Protein AF-0000000075994037 (afdb_homodimer)

Structure (mmCIF, N/CA/C/O backbone):
data_AF-0000000075994037-model_v1
#
loop_
_entity.id
_entity.type
_entity.pdbx_description
1 polymer 'CCR4-NOT transcription complex subunit 2-like'
#
loop_
_atom_site.group_PDB
_atom_site.id
_atom_site.type_symbol
_atom_site.label_atom_id
_atom_site.label_alt_id
_atom_site.label_comp_id
_atom_site.label_asym_id
_atom_site.label_entity_id
_atom_site.label_seq_id
_atom_site.pdbx_PDB_ins_code
_atom_site.Cartn_x
_atom_site.Cartn_y
_atom_site.Cartn_z
_atom_site.occupancy
_atom_site.B_iso_or_equiv
_atom_site.auth_seq_id
_atom_site.auth_comp_id
_atom_site.auth_asym_id
_atom_site.auth_atom_id
_atom_site.pdbx_PDB_model_num
ATOM 1 N N . MET A 1 1 ? -29.141 0.865 -1.269 1 18.19 1 MET A N 1
ATOM 2 C CA . MET A 1 1 ? -29.031 0.948 0.185 1 18.19 1 MET A CA 1
ATOM 3 C C . MET A 1 1 ? -27.578 0.913 0.62 1 18.19 1 MET A C 1
ATOM 5 O O . MET A 1 1 ? -26.875 -0.072 0.378 1 18.19 1 MET A O 1
ATOM 9 N N . SER A 1 2 ? -26.75 2.008 0.473 1 23.03 2 SER A N 1
ATOM 10 C CA . SER A 1 2 ? -25.359 2.373 0.197 1 23.03 2 SER A CA 1
ATOM 11 C C . SER A 1 2 ? -24.469 2.127 1.411 1 23.03 2 SER A C 1
ATOM 13 O O . SER A 1 2 ? -24.656 2.746 2.459 1 23.03 2 SER A O 1
ATOM 15 N N . LEU A 1 3 ? -24.328 0.87 1.735 1 24.12 3 LEU A N 1
ATOM 16 C CA . LEU A 1 3 ? -23.797 0.337 2.98 1 24.12 3 LEU A CA 1
ATOM 17 C C . LEU A 1 3 ? -22.422 0.926 3.271 1 24.12 3 LEU A C 1
ATOM 19 O O . LEU A 1 3 ? -21.438 0.573 2.617 1 24.12 3 LEU A O 1
ATOM 23 N N . ILE A 1 4 ? -22.281 2.221 3.416 1 30.36 4 ILE A N 1
ATOM 24 C CA . ILE A 1 4 ? -21.219 3.189 3.668 1 30.36 4 ILE A CA 1
ATOM 25 C C . ILE A 1 4 ? -20.531 2.865 4.988 1 30.36 4 ILE A C 1
ATOM 27 O O . ILE A 1 4 ? -21.156 2.875 6.047 1 30.36 4 ILE A O 1
ATOM 31 N N . PHE A 1 5 ? -19.828 1.78 5.129 1 32.34 5 PHE A N 1
ATOM 32 C CA . PHE A 1 5 ? -19.266 1.464 6.438 1 32.34 5 PHE A CA 1
ATOM 33 C C . PHE A 1 5 ? -18.312 2.553 6.898 1 32.34 5 PHE A C 1
ATOM 35 O O . PHE A 1 5 ? -17.359 2.896 6.184 1 32.34 5 PHE A O 1
ATOM 42 N N . SER A 1 6 ? -18.812 3.648 7.309 1 35.41 6 SER A N 1
ATOM 43 C CA . SER A 1 6 ? -18.141 4.723 8.031 1 35.41 6 SER A CA 1
ATOM 44 C C . SER A 1 6 ? -17.406 4.191 9.266 1 35.41 6 SER A C 1
ATOM 46 O O . SER A 1 6 ? -18.031 3.586 10.141 1 35.41 6 SER A O 1
ATOM 48 N N . LEU A 1 7 ? -16.312 3.525 9.102 1 35.91 7 LEU A N 1
ATOM 49 C CA . LEU A 1 7 ? -15.648 3.152 10.344 1 35.91 7 LEU A CA 1
ATOM 50 C C . LEU A 1 7 ? -15.414 4.379 11.219 1 35.91 7 LEU A C 1
ATOM 52 O O . LEU A 1 7 ? -14.484 5.152 10.969 1 35.91 7 LEU A O 1
ATOM 56 N N . LYS A 1 8 ? -16.453 5.219 11.484 1 37.28 8 LYS A N 1
ATOM 57 C CA . LYS A 1 8 ? -16.297 6.27 12.492 1 37.28 8 LYS A CA 1
ATOM 58 C C . LYS A 1 8 ? -16.047 5.676 13.867 1 37.28 8 LYS A C 1
ATOM 60 O O . LYS A 1 8 ? -16.984 5.23 14.547 1 37.28 8 LYS A O 1
ATOM 65 N N . LEU A 1 9 ? -15.016 4.879 14.078 1 38.31 9 LEU A N 1
ATOM 66 C CA . LEU A 1 9 ? -14.805 4.66 15.508 1 38.31 9 LEU A CA 1
ATOM 67 C C . LEU A 1 9 ? -14.5 5.973 16.219 1 38.31 9 LEU A C 1
ATOM 69 O O . LEU A 1 9 ? -13.477 6.609 15.945 1 38.31 9 LEU A O 1
ATOM 73 N N . SER A 1 10 ? -15.406 6.855 16.266 1 38.41 10 SER A N 1
ATOM 74 C CA . SER A 1 10 ? -15.258 8.008 17.156 1 38.41 10 SER A CA 1
ATOM 75 C C . SER A 1 10 ? -14.75 7.59 18.531 1 38.41 10 SER A C 1
ATOM 77 O O . SER A 1 10 ? -15.461 6.934 19.281 1 38.41 10 SER A O 1
ATOM 79 N N . PHE A 1 11 ? -13.539 7 18.578 1 44.91 11 PHE A N 1
ATOM 80 C CA . PHE A 1 11 ? -13.133 6.898 19.984 1 44.91 11 PHE A CA 1
ATOM 81 C C . PHE A 1 11 ? -13.016 8.281 20.609 1 44.91 11 PHE A C 1
ATOM 83 O O . PHE A 1 11 ? -12.586 9.227 19.953 1 44.91 11 PHE A O 1
ATOM 90 N N . PRO A 1 12 ? -13.695 8.406 21.703 1 49.34 12 PRO A N 1
ATOM 91 C CA . PRO A 1 12 ? -13.797 9.695 22.406 1 49.34 12 PRO A CA 1
ATOM 92 C C . PRO A 1 12 ? -12.469 10.445 22.453 1 49.34 12 PRO A C 1
ATOM 94 O O . PRO A 1 12 ? -12.453 11.68 22.391 1 49.34 12 PRO A O 1
ATOM 97 N N . ASP A 1 13 ? -11.328 9.672 22.641 1 57.94 13 ASP A N 1
ATOM 98 C CA . ASP A 1 13 ? -10.234 10.406 23.266 1 57.94 13 ASP A CA 1
ATOM 99 C C . ASP A 1 13 ? -9.211 10.867 22.234 1 57.94 13 ASP A C 1
ATOM 101 O O . ASP A 1 13 ? -8.148 11.383 22.578 1 57.94 13 ASP A O 1
ATOM 105 N N . TYR A 1 14 ? -9.391 10.492 20.922 1 61.72 14 TYR A N 1
ATOM 106 C CA . TYR A 1 14 ? -8.312 11.047 20.109 1 61.72 14 TYR A CA 1
ATOM 107 C C . TYR A 1 14 ? -8.828 12.156 19.203 1 61.72 14 TYR A C 1
ATOM 109 O O . TYR A 1 14 ? -10.023 12.188 18.875 1 61.72 14 TYR A O 1
ATOM 117 N N . HIS A 1 15 ? -7.996 13.195 19.109 1 71.88 15 HIS A N 1
ATOM 118 C CA . HIS A 1 15 ? -8.328 14.328 18.266 1 71.88 15 HIS A CA 1
ATOM 119 C C . HIS A 1 15 ? -7.578 14.266 16.938 1 71.88 15 HIS A C 1
ATOM 121 O O . HIS A 1 15 ? -6.352 14.172 16.922 1 71.88 15 HIS A O 1
ATOM 127 N N . VAL A 1 16 ? -8.297 14.07 15.812 1 72.88 16 VAL A N 1
ATOM 128 C CA . VAL A 1 16 ? -7.723 14.172 14.477 1 72.88 16 VAL A CA 1
ATOM 129 C C . VAL A 1 16 ? -7.719 15.633 14.031 1 72.88 16 VAL A C 1
ATOM 131 O O . VAL A 1 16 ? -8.742 16.312 14.109 1 72.88 16 VAL A O 1
ATOM 134 N N . PRO A 1 17 ? -6.461 16.094 13.68 1 77.88 17 PRO A N 1
ATOM 135 C CA . PRO A 1 17 ? -6.438 17.469 13.18 1 77.88 17 PRO A CA 1
ATOM 136 C C . PRO A 1 17 ? -7.492 17.719 12.102 1 77.88 17 PRO A C 1
ATOM 138 O O . PRO A 1 17 ? -7.746 16.859 11.266 1 77.88 17 PRO A O 1
ATOM 141 N N . SER A 1 18 ? -8.148 18.859 12.203 1 77.94 18 SER A N 1
ATOM 142 C CA . SER A 1 18 ? -9.203 19.219 11.266 1 77.94 18 SER A CA 1
ATOM 143 C C . SER A 1 18 ? -8.688 19.25 9.828 1 77.94 18 SER A C 1
ATOM 145 O O . SER A 1 18 ? -9.438 18.984 8.883 1 77.94 18 SER A O 1
ATOM 147 N N . GLU A 1 19 ? -7.41 19.531 9.719 1 78.94 19 GLU A N 1
ATOM 148 C CA . GLU A 1 19 ? -6.797 19.641 8.398 1 78.94 19 GLU A CA 1
ATOM 149 C C . GLU A 1 19 ? -6.77 18.297 7.68 1 78.94 19 GLU A C 1
ATOM 151 O O . GLU A 1 19 ? -6.742 18.25 6.445 1 78.94 19 GLU A O 1
ATOM 156 N N . TYR A 1 20 ? -6.797 17.234 8.492 1 78.56 20 TYR A N 1
ATOM 157 C CA . TYR A 1 20 ? -6.801 15.898 7.879 1 78.56 20 TYR A CA 1
ATOM 158 C C . TYR A 1 20 ? -8.156 15.594 7.254 1 78.56 20 TYR A C 1
ATOM 160 O O . TYR A 1 20 ? -8.242 14.812 6.305 1 78.56 20 TYR A O 1
ATOM 168 N N . LEU A 1 21 ? -9.172 16.141 7.844 1 71.25 21 LEU A N 1
ATOM 169 C CA . LEU A 1 21 ? -10.539 15.758 7.527 1 71.25 21 LEU A CA 1
ATOM 170 C C . LEU A 1 21 ? -11.023 16.453 6.262 1 71.25 21 LEU A C 1
ATOM 172 O O . LEU A 1 21 ? -11.938 15.977 5.59 1 71.25 21 LEU A O 1
ATOM 176 N N . ILE A 1 22 ? -10.531 17.578 5.973 1 56.75 22 ILE A N 1
ATOM 177 C CA . ILE A 1 22 ? -11.023 18.359 4.852 1 56.75 22 ILE A CA 1
ATOM 178 C C . ILE A 1 22 ? -10.852 17.578 3.553 1 56.75 22 ILE A C 1
ATOM 180 O O . ILE A 1 22 ? -11.672 17.703 2.635 1 56.75 22 ILE A O 1
ATOM 184 N N . ASN A 1 23 ? -9.93 16.797 3.551 1 53.56 23 ASN A N 1
ATOM 185 C CA . ASN A 1 23 ? -9.695 16.094 2.295 1 53.56 23 ASN A CA 1
ATOM 186 C C . ASN A 1 23 ? -10.602 14.883 2.156 1 53.56 23 ASN A C 1
ATOM 188 O O . ASN A 1 23 ? -10.289 13.953 1.405 1 53.56 23 ASN A O 1
ATOM 192 N N . GLN A 1 24 ? -11.555 14.852 2.965 1 53.91 24 GLN A N 1
ATOM 193 C CA . GLN A 1 24 ? -12.484 13.734 2.881 1 53.91 24 GLN A CA 1
ATOM 194 C C . GLN A 1 24 ? -13.023 13.578 1.463 1 53.91 24 GLN A C 1
ATOM 196 O O . GLN A 1 24 ? -13.312 12.461 1.024 1 53.91 24 GLN A O 1
ATOM 201 N N . ASN A 1 25 ? -13.164 14.648 0.819 1 51.84 25 ASN A N 1
ATOM 202 C CA . ASN A 1 25 ? -13.742 14.57 -0.521 1 51.84 25 ASN A CA 1
ATOM 203 C C . ASN A 1 25 ? -12.805 13.852 -1.489 1 51.84 25 ASN A C 1
ATOM 205 O O . ASN A 1 25 ? -13.195 13.531 -2.613 1 51.84 25 ASN A O 1
ATOM 209 N N . ILE A 1 26 ? -11.703 13.68 -0.976 1 55.22 26 ILE A N 1
ATOM 210 C CA . ILE A 1 26 ? -10.766 13.023 -1.882 1 55.22 26 ILE A CA 1
ATOM 211 C C . ILE A 1 26 ? -11.117 11.539 -2.004 1 55.22 26 ILE A C 1
ATOM 213 O O . ILE A 1 26 ? -10.953 10.938 -3.068 1 55.22 26 ILE A O 1
ATOM 217 N N . ARG A 1 27 ? -11.617 11.102 -0.905 1 52.84 27 ARG A N 1
ATOM 218 C CA . ARG A 1 27 ? -12.031 9.703 -0.981 1 52.84 27 ARG A CA 1
ATOM 219 C C . ARG A 1 27 ? -12.953 9.469 -2.17 1 52.84 27 ARG A C 1
ATOM 221 O O . ARG A 1 27 ? -12.812 8.477 -2.887 1 52.84 27 ARG A O 1
ATOM 228 N N . ASP A 1 28 ? -13.914 10.367 -2.211 1 52.38 28 ASP A N 1
ATOM 229 C CA . ASP A 1 28 ? -14.883 10.273 -3.297 1 52.38 28 ASP A CA 1
ATOM 230 C C . ASP A 1 28 ? -14.234 10.578 -4.645 1 52.38 28 ASP A C 1
ATOM 232 O O . ASP A 1 28 ? -14.75 10.188 -5.691 1 52.38 28 ASP A O 1
ATOM 236 N N . LYS A 1 29 ? -13.242 11.266 -4.484 1 49.34 29 LYS A N 1
ATOM 237 C CA . LYS A 1 29 ? -12.578 11.672 -5.719 1 49.34 29 LYS A CA 1
ATOM 238 C C . LYS A 1 29 ? -11.453 10.711 -6.078 1 49.34 29 LYS A C 1
ATOM 240 O O . LYS A 1 29 ? -10.867 10.805 -7.156 1 49.34 29 LYS A O 1
ATOM 245 N N . LEU A 1 30 ? -11.156 9.992 -5.004 1 48.28 30 LEU A N 1
ATOM 246 C CA . LEU A 1 30 ? -10.141 9.039 -5.438 1 48.28 30 LEU A CA 1
ATOM 247 C C . LEU A 1 30 ? -10.625 8.234 -6.641 1 48.28 30 LEU A C 1
ATOM 249 O O . LEU A 1 30 ? -11.656 7.562 -6.566 1 48.28 30 LEU A O 1
ATOM 253 N N . ALA A 1 31 ? -10.562 8.891 -7.785 1 47.31 31 ALA A N 1
ATOM 254 C CA . ALA A 1 31 ? -10.891 8.195 -9.023 1 47.31 31 ALA A CA 1
ATOM 255 C C . ALA A 1 31 ? -10.805 6.684 -8.844 1 47.31 31 ALA A C 1
ATOM 257 O O . ALA A 1 31 ? -10.047 6.195 -8 1 47.31 31 ALA A O 1
ATOM 258 N N . PRO A 1 32 ? -11.844 6.047 -9.297 1 49.84 32 PRO A N 1
ATOM 259 C CA . PRO A 1 32 ? -11.625 4.602 -9.367 1 49.84 32 PRO A CA 1
ATOM 260 C C . PRO A 1 32 ? -10.172 4.238 -9.656 1 49.84 32 PRO A C 1
ATOM 262 O O . PRO A 1 32 ? -9.672 4.504 -10.75 1 49.84 32 PRO A O 1
ATOM 265 N N . VAL A 1 33 ? -9.383 4.66 -8.68 1 54.38 33 VAL A N 1
ATOM 266 C CA . VAL A 1 33 ? -7.957 4.43 -8.898 1 54.38 33 VAL A CA 1
ATOM 267 C C . VAL A 1 33 ? -7.746 3.045 -9.508 1 54.38 33 VAL A C 1
ATOM 269 O O . VAL A 1 33 ? -8.266 2.049 -9 1 54.38 33 VAL A O 1
ATOM 272 N N . LYS A 1 34 ? -7.426 3.184 -10.844 1 71.94 34 LYS A N 1
ATOM 273 C CA . LYS A 1 34 ? -6.949 1.971 -11.508 1 71.94 34 LYS A CA 1
ATOM 274 C C . LYS A 1 34 ? -5.91 1.252 -10.648 1 71.94 34 LYS A C 1
ATOM 276 O O . LYS A 1 34 ? -4.969 1.875 -10.148 1 71.94 34 LYS A O 1
ATOM 281 N N . LEU A 1 35 ? -6.227 0.169 -10.156 1 83.94 35 LEU A N 1
ATOM 282 C CA . LEU A 1 35 ? -5.355 -0.667 -9.336 1 83.94 35 LEU A CA 1
ATOM 283 C C . LEU A 1 35 ? -3.943 -0.708 -9.914 1 83.94 35 LEU A C 1
ATOM 285 O O . LEU A 1 35 ? -2.986 -0.999 -9.195 1 83.94 35 LEU A O 1
ATOM 289 N N . ASN A 1 36 ? -3.855 -0.251 -11.203 1 89.06 36 ASN A N 1
ATOM 290 C CA . ASN A 1 36 ? -2.545 -0.313 -11.844 1 89.06 36 ASN A CA 1
ATOM 291 C C . ASN A 1 36 ? -1.617 0.78 -11.32 1 89.06 36 ASN A C 1
ATOM 293 O O . ASN A 1 36 ? -0.404 0.723 -11.531 1 89.06 36 ASN A O 1
ATOM 297 N N . ARG A 1 37 ? -2.117 1.731 -10.586 1 88.81 37 ARG A N 1
ATOM 298 C CA . ARG A 1 37 ? -1.301 2.805 -10.023 1 88.81 37 ARG A CA 1
ATOM 299 C C . ARG A 1 37 ? -0.783 2.438 -8.641 1 88.81 37 ARG A C 1
ATOM 301 O O . ARG A 1 37 ? 0.14 3.074 -8.125 1 88.81 37 ARG A O 1
ATOM 308 N N . TYR A 1 38 ? -1.378 1.455 -8.055 1 91.12 38 TYR A N 1
ATOM 309 C CA . TYR A 1 38 ? -1.012 1.062 -6.695 1 91.12 38 TYR A CA 1
ATOM 310 C C . TYR A 1 38 ? 0.222 0.168 -6.703 1 91.12 38 TYR A C 1
ATOM 312 O O . TYR A 1 38 ? 0.381 -0.676 -7.586 1 91.12 38 TYR A O 1
ATOM 320 N N . GLY A 1 39 ? 1.098 0.413 -5.758 1 94.25 39 GLY A N 1
ATOM 321 C CA . GLY A 1 39 ? 2.234 -0.481 -5.594 1 94.25 39 GLY A CA 1
ATOM 322 C C . GLY A 1 39 ? 1.844 -1.855 -5.086 1 94.25 39 GLY A C 1
ATOM 323 O O . GLY A 1 39 ? 0.703 -2.068 -4.672 1 94.25 39 GLY A O 1
ATOM 324 N N . GLU A 1 40 ? 2.795 -2.736 -5.066 1 95.56 40 GLU A N 1
ATOM 325 C CA . GLU A 1 40 ? 2.568 -4.117 -4.656 1 95.56 40 GLU A CA 1
ATOM 326 C C . GLU A 1 40 ? 2.111 -4.195 -3.203 1 95.56 40 GLU A C 1
ATOM 328 O O . GLU A 1 40 ? 1.231 -4.988 -2.865 1 95.56 40 GLU A O 1
ATOM 333 N N . ASP A 1 41 ? 2.717 -3.363 -2.422 1 93.88 41 ASP A N 1
ATOM 334 C CA . ASP A 1 41 ? 2.389 -3.326 -1 1 93.88 41 ASP A CA 1
ATOM 335 C C . ASP A 1 41 ? 0.893 -3.1 -0.789 1 93.88 41 ASP A C 1
ATOM 337 O O . ASP A 1 41 ? 0.259 -3.799 0.004 1 93.88 41 ASP A O 1
ATOM 341 N N . LEU A 1 42 ? 0.398 -2.217 -1.492 1 92.31 42 LEU A N 1
ATOM 342 C CA . LEU A 1 42 ? -1.02 -1.894 -1.384 1 92.31 42 LEU A CA 1
ATOM 343 C C . LEU A 1 42 ? -1.876 -2.984 -2.018 1 92.31 42 LEU A C 1
ATOM 345 O O . LEU A 1 42 ? -2.926 -3.346 -1.479 1 92.31 42 LEU A O 1
ATOM 349 N N . LEU A 1 43 ? -1.439 -3.484 -3.051 1 93.5 43 LEU A N 1
ATOM 350 C CA . LEU A 1 43 ? -2.197 -4.543 -3.707 1 93.5 43 LEU A CA 1
ATOM 351 C C . LEU A 1 43 ? -2.33 -5.762 -2.799 1 93.5 43 LEU A C 1
ATOM 353 O O . LEU A 1 43 ? -3.408 -6.352 -2.699 1 93.5 43 LEU A O 1
ATOM 357 N N . PHE A 1 44 ? -1.227 -6.121 -2.133 1 93.75 44 PHE A N 1
ATOM 358 C CA . PHE A 1 44 ? -1.307 -7.215 -1.171 1 93.75 44 PHE A CA 1
ATOM 359 C C . PHE A 1 44 ? -2.307 -6.891 -0.068 1 93.75 44 PHE A C 1
ATOM 361 O O . PHE A 1 44 ? -3.111 -7.742 0.317 1 93.75 44 PHE A O 1
ATOM 368 N N . PHE A 1 45 ? -2.234 -5.68 0.368 1 89.56 45 PHE A N 1
ATOM 369 C CA . PHE A 1 45 ? -3.137 -5.262 1.433 1 89.56 45 PHE A CA 1
ATOM 370 C C . PHE A 1 45 ? -4.59 -5.418 1.003 1 89.56 45 PHE A C 1
ATOM 372 O O . PHE A 1 45 ? -5.41 -5.961 1.748 1 89.56 45 PHE A O 1
ATOM 379 N N . LEU A 1 46 ? -4.891 -4.969 -0.159 1 87.62 46 LEU A N 1
ATOM 380 C CA . LEU A 1 46 ? -6.254 -5.062 -0.667 1 87.62 46 LEU A CA 1
ATOM 381 C C . LEU A 1 46 ? -6.676 -6.52 -0.821 1 87.62 46 LEU A C 1
ATOM 383 O O . LEU A 1 46 ? -7.801 -6.887 -0.469 1 87.62 46 LEU A O 1
ATOM 387 N N . PHE A 1 47 ? -5.816 -7.328 -1.293 1 91.38 47 PHE A N 1
ATOM 388 C CA . PHE A 1 47 ? -6.102 -8.742 -1.506 1 91.38 47 PHE A CA 1
ATOM 389 C C . PHE A 1 47 ? -6.484 -9.422 -0.196 1 91.38 47 PHE A C 1
ATOM 391 O O . PHE A 1 47 ? -7.484 -10.141 -0.132 1 91.38 47 PHE A O 1
ATOM 398 N N . TYR A 1 48 ? -5.672 -9.156 0.782 1 88 48 TYR A N 1
ATOM 399 C CA . TYR A 1 48 ? -5.867 -9.898 2.027 1 88 48 TYR A CA 1
ATOM 400 C C . TYR A 1 48 ? -6.98 -9.273 2.861 1 88 48 TYR A C 1
ATOM 402 O O . TYR A 1 48 ? -7.652 -9.969 3.625 1 88 48 TYR A O 1
ATOM 410 N N . THR A 1 49 ? -7.18 -8 2.738 1 82.88 49 THR A N 1
ATOM 411 C CA . THR A 1 49 ? -8.156 -7.293 3.559 1 82.88 49 THR A CA 1
ATOM 412 C C . THR A 1 49 ? -9.57 -7.488 3.008 1 82.88 49 THR A C 1
ATOM 414 O O . THR A 1 49 ? -10.523 -7.613 3.773 1 82.88 49 THR A O 1
ATOM 417 N N . PHE A 1 50 ? -9.695 -7.566 1.68 1 80.25 50 PHE A N 1
ATOM 418 C CA . PHE A 1 50 ? -11.023 -7.613 1.074 1 80.25 50 PHE A CA 1
ATOM 419 C C . PHE A 1 50 ? -11.32 -9.008 0.531 1 80.25 50 PHE A C 1
ATOM 421 O O . PHE A 1 50 ? -11.781 -9.148 -0.603 1 80.25 50 PHE A O 1
ATOM 428 N N . SER A 1 51 ? -10.969 -9.914 1.358 1 80.12 51 SER A N 1
ATOM 429 C CA . SER A 1 51 ? -11.188 -11.305 0.979 1 80.12 51 SER A CA 1
ATOM 430 C C . SER A 1 51 ? -12.648 -11.547 0.61 1 80.12 51 SER A C 1
ATOM 432 O O . SER A 1 51 ? -13.555 -11.102 1.315 1 80.12 51 SER A O 1
ATOM 434 N N . GLY A 1 52 ? -12.852 -12.148 -0.52 1 78.5 52 GLY A N 1
ATOM 435 C CA . GLY A 1 52 ? -14.195 -12.508 -0.962 1 78.5 52 GLY A CA 1
ATOM 436 C C . GLY A 1 52 ? -14.891 -11.391 -1.717 1 78.5 52 GLY A C 1
ATOM 437 O O . GLY A 1 52 ? -16.016 -11.555 -2.197 1 78.5 52 GLY A O 1
ATOM 438 N N . ASP A 1 53 ? -14.234 -10.312 -1.887 1 77.88 53 ASP A N 1
ATOM 439 C CA . ASP A 1 53 ? -14.773 -9.133 -2.557 1 77.88 53 ASP A CA 1
ATOM 440 C C . ASP A 1 53 ? -14.188 -8.977 -3.959 1 77.88 53 ASP A C 1
ATOM 442 O O . ASP A 1 53 ? -13.188 -9.625 -4.293 1 77.88 53 ASP A O 1
ATOM 446 N N . ILE A 1 54 ? -14.875 -8.234 -4.746 1 82.44 54 ILE A N 1
ATOM 447 C CA . ILE A 1 54 ? -14.383 -7.945 -6.09 1 82.44 54 ILE A CA 1
ATOM 448 C C . ILE A 1 54 ? -13 -7.305 -6.008 1 82.44 54 ILE A C 1
ATOM 450 O O . ILE A 1 54 ? -12.156 -7.504 -6.887 1 82.44 54 ILE A O 1
ATOM 454 N N . LEU A 1 55 ? -12.711 -6.539 -4.93 1 83.25 55 LEU A N 1
ATOM 455 C CA . LEU A 1 55 ? -11.414 -5.879 -4.781 1 83.25 55 LEU A CA 1
ATOM 456 C C . LEU A 1 55 ? -10.305 -6.906 -4.605 1 83.25 55 LEU A C 1
ATOM 458 O O . LEU A 1 55 ? -9.18 -6.695 -5.07 1 83.25 55 LEU A O 1
ATOM 462 N N . GLN A 1 56 ? -10.648 -8.008 -3.947 1 85.12 56 GLN A N 1
ATOM 463 C CA . GLN A 1 56 ? -9.664 -9.078 -3.857 1 85.12 56 GLN A CA 1
ATOM 464 C C . GLN A 1 56 ? -9.305 -9.617 -5.242 1 85.12 56 GLN A C 1
ATOM 466 O O . GLN A 1 56 ? -8.133 -9.742 -5.578 1 85.12 56 GLN A O 1
ATOM 471 N N . LEU A 1 57 ? -10.359 -9.836 -5.977 1 88.69 57 LEU A N 1
ATOM 472 C CA . LEU A 1 57 ? -10.172 -10.359 -7.324 1 88.69 57 LEU A CA 1
ATOM 473 C C . LEU A 1 57 ? -9.414 -9.367 -8.195 1 88.69 57 LEU A C 1
ATOM 475 O O . LEU A 1 57 ? -8.523 -9.758 -8.953 1 88.69 57 LEU A O 1
ATOM 479 N N . SER A 1 58 ? -9.789 -8.148 -8.055 1 88.25 58 SER A N 1
ATOM 480 C CA . SER A 1 58 ? -9.141 -7.105 -8.844 1 88.25 58 SER A CA 1
ATOM 481 C C . SER A 1 58 ? -7.672 -6.961 -8.469 1 88.25 58 SER A C 1
ATOM 483 O O . SER A 1 58 ? -6.816 -6.816 -9.344 1 88.25 58 SER A O 1
ATOM 485 N N . ALA A 1 59 ? -7.402 -6.961 -7.199 1 91.81 59 ALA A N 1
ATOM 486 C CA . ALA A 1 59 ? -6.016 -6.906 -6.746 1 91.81 59 ALA A CA 1
ATOM 487 C C . ALA A 1 59 ? -5.23 -8.117 -7.227 1 91.81 59 ALA A C 1
ATOM 489 O O . ALA A 1 59 ? -4.078 -7.996 -7.652 1 91.81 59 ALA A O 1
ATOM 490 N N . ALA A 1 60 ? -5.918 -9.234 -7.188 1 93.81 60 ALA A N 1
ATOM 491 C CA . ALA A 1 60 ? -5.281 -10.453 -7.668 1 93.81 60 ALA A CA 1
ATOM 492 C C . ALA A 1 60 ? -4.941 -10.352 -9.148 1 93.81 60 ALA A C 1
ATOM 494 O O . ALA A 1 60 ? -3.852 -10.75 -9.57 1 93.81 60 ALA A O 1
ATOM 495 N N . ALA A 1 61 ? -5.824 -9.906 -9.906 1 92.88 61 ALA A N 1
ATOM 496 C CA . ALA A 1 61 ? -5.609 -9.75 -11.336 1 92.88 61 ALA A CA 1
ATOM 497 C C . ALA A 1 61 ? -4.434 -8.812 -11.617 1 92.88 61 ALA A C 1
ATOM 499 O O . ALA A 1 61 ? -3.627 -9.078 -12.516 1 92.88 61 ALA A O 1
ATOM 500 N N . GLU A 1 62 ? -4.328 -7.727 -10.859 1 94.12 62 GLU A N 1
ATOM 501 C CA . GLU A 1 62 ? -3.225 -6.785 -11.031 1 94.12 62 GLU A CA 1
ATOM 502 C C . GLU A 1 62 ? -1.893 -7.418 -10.641 1 94.12 62 GLU A C 1
ATOM 504 O O . GLU A 1 62 ? -0.893 -7.254 -11.344 1 94.12 62 GLU A O 1
ATOM 509 N N . LEU A 1 63 ? -1.929 -8.133 -9.547 1 96.44 63 LEU A N 1
ATOM 510 C CA . LEU A 1 63 ? -0.721 -8.836 -9.141 1 96.44 63 LEU A CA 1
ATOM 511 C C . LEU A 1 63 ? -0.285 -9.836 -10.211 1 96.44 63 LEU A C 1
ATOM 513 O O . LEU A 1 63 ? 0.902 -9.93 -10.531 1 96.44 63 LEU A O 1
ATOM 517 N N . TYR A 1 64 ? -1.229 -10.547 -10.75 1 96.62 64 TYR A N 1
ATOM 518 C CA . TYR A 1 64 ? -0.954 -11.477 -11.836 1 96.62 64 TYR A CA 1
ATOM 519 C C . TYR A 1 64 ? -0.286 -10.766 -13.008 1 96.62 64 TYR A C 1
ATOM 521 O O . TYR A 1 64 ? 0.687 -11.266 -13.578 1 96.62 64 TYR A O 1
ATOM 529 N N . SER A 1 65 ? -0.764 -9.617 -13.336 1 96.19 65 SER A N 1
ATOM 530 C CA . SER A 1 65 ? -0.228 -8.859 -14.461 1 96.19 65 SER A CA 1
ATOM 531 C C . SER A 1 65 ? 1.202 -8.398 -14.188 1 96.19 65 SER A C 1
ATOM 533 O O . SER A 1 65 ? 1.942 -8.07 -15.117 1 96.19 65 SER A O 1
ATOM 535 N N . ARG A 1 66 ? 1.604 -8.414 -12.906 1 96.19 66 ARG A N 1
ATOM 536 C CA . ARG A 1 66 ? 2.945 -8 -12.508 1 96.19 66 ARG A CA 1
ATOM 537 C C . ARG A 1 66 ? 3.834 -9.211 -12.242 1 96.19 66 ARG A C 1
ATOM 539 O O . ARG A 1 66 ? 4.801 -9.125 -11.484 1 96.19 66 ARG A O 1
ATOM 546 N N . ASP A 1 67 ? 3.387 -10.344 -12.711 1 96.38 67 ASP A N 1
ATOM 547 C CA . ASP A 1 67 ? 4.148 -11.594 -12.75 1 96.38 67 ASP A CA 1
ATOM 548 C C . ASP A 1 67 ? 4.141 -12.281 -11.383 1 96.38 67 ASP A C 1
ATOM 550 O O . ASP A 1 67 ? 5.004 -13.109 -11.102 1 96.38 67 ASP A O 1
ATOM 554 N N . TRP A 1 68 ? 3.27 -11.789 -10.57 1 97.69 68 TRP A N 1
ATOM 555 C CA . TRP A 1 68 ? 2.998 -12.586 -9.375 1 97.69 68 TRP A CA 1
ATOM 556 C C . TRP A 1 68 ? 2.043 -13.734 -9.688 1 97.69 68 TRP A C 1
ATOM 558 O O . TRP A 1 68 ? 1.183 -13.609 -10.562 1 97.69 68 TRP A O 1
ATOM 568 N N . ARG A 1 69 ? 2.25 -14.898 -8.945 1 97.62 69 ARG A N 1
ATOM 569 C CA . ARG A 1 69 ? 1.375 -16.062 -9.062 1 97.62 69 ARG A CA 1
ATOM 570 C C . ARG A 1 69 ? 0.964 -16.578 -7.691 1 97.62 69 ARG A C 1
ATOM 572 O O . ARG A 1 69 ? 1.779 -16.609 -6.766 1 97.62 69 ARG A O 1
ATOM 579 N N . PHE A 1 70 ? -0.296 -16.906 -7.633 1 96.56 70 PHE A N 1
ATOM 580 C CA . PHE A 1 70 ? -0.772 -17.469 -6.375 1 96.56 70 PHE A CA 1
ATOM 581 C C . PHE A 1 70 ? -0.582 -18.984 -6.355 1 96.56 70 PHE A C 1
ATOM 583 O O . PHE A 1 70 ? -1.106 -19.688 -7.219 1 96.56 70 PHE A O 1
ATOM 590 N N . HIS A 1 71 ? 0.227 -19.453 -5.445 1 96.44 71 HIS A N 1
ATOM 591 C CA . HIS A 1 71 ? 0.447 -20.875 -5.285 1 96.44 71 HIS A CA 1
ATOM 592 C C . HIS A 1 71 ? -0.682 -21.531 -4.488 1 96.44 71 HIS A C 1
ATOM 594 O O . HIS A 1 71 ? -0.882 -21.203 -3.314 1 96.44 71 HIS A O 1
ATOM 600 N N . LYS A 1 72 ? -1.368 -22.469 -5.047 1 94 72 LYS A N 1
ATOM 601 C CA . LYS A 1 72 ? -2.613 -23.016 -4.516 1 94 72 LYS A CA 1
ATOM 602 C C . LYS A 1 72 ? -2.367 -23.797 -3.221 1 94 72 LYS A C 1
ATOM 604 O O . LYS A 1 72 ? -3.119 -23.641 -2.256 1 94 72 LYS A O 1
ATOM 609 N N . ASP A 1 73 ? -1.301 -24.531 -3.168 1 92.12 73 ASP A N 1
ATOM 610 C CA . ASP A 1 73 ? -1.034 -25.375 -2.002 1 92.12 73 ASP A CA 1
ATOM 611 C C . ASP A 1 73 ? -0.462 -24.547 -0.852 1 92.12 73 ASP A C 1
ATOM 613 O O . ASP A 1 73 ? -0.893 -24.688 0.294 1 92.12 73 ASP A O 1
ATOM 617 N N . GLU A 1 74 ? 0.527 -23.688 -1.212 1 91.38 74 GLU A N 1
ATOM 618 C CA . GLU A 1 74 ? 1.173 -22.875 -0.189 1 91.38 74 GLU A CA 1
ATOM 619 C C . GLU A 1 74 ? 0.273 -21.719 0.245 1 91.38 74 GLU A C 1
ATOM 621 O O . GLU A 1 74 ? 0.49 -21.109 1.3 1 91.38 74 GLU A O 1
ATOM 626 N N . ARG A 1 75 ? -0.678 -21.406 -0.541 1 92.44 75 ARG A N 1
ATOM 627 C CA . ARG A 1 75 ? -1.632 -20.328 -0.299 1 92.44 75 ARG A CA 1
ATOM 628 C C 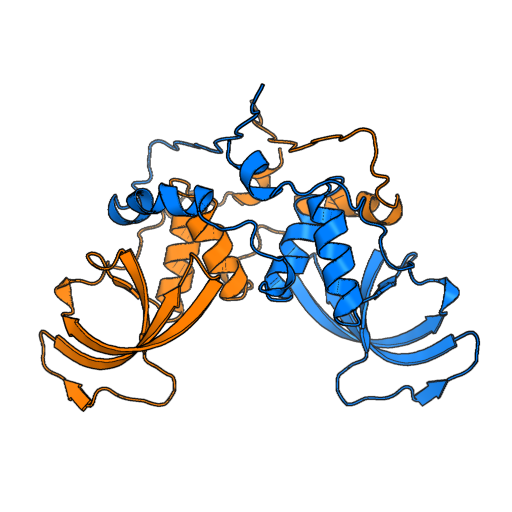. ARG A 1 75 ? -0.914 -19 -0.092 1 92.44 75 ARG A C 1
ATOM 630 O O . ARG A 1 75 ? -1.183 -18.281 0.877 1 92.44 75 ARG A O 1
ATOM 637 N N . VAL A 1 76 ? 0.008 -18.781 -1.039 1 94.81 76 VAL A N 1
ATOM 638 C CA . VAL A 1 76 ? 0.825 -17.578 -0.95 1 94.81 76 VAL A CA 1
ATOM 639 C C . VAL A 1 76 ? 1.141 -17.062 -2.352 1 94.81 76 VAL A C 1
ATOM 641 O O . VAL A 1 76 ? 1.099 -17.812 -3.324 1 94.81 76 VAL A O 1
ATOM 644 N N . TRP A 1 77 ? 1.367 -15.727 -2.432 1 96.81 77 TRP A N 1
ATOM 645 C CA . TRP A 1 77 ? 1.845 -15.125 -3.672 1 96.81 77 TRP A CA 1
ATOM 646 C C . TRP A 1 77 ? 3.346 -15.336 -3.836 1 96.81 77 TRP A C 1
ATOM 648 O O . TRP A 1 77 ? 4.117 -15.133 -2.895 1 96.81 77 TRP A O 1
ATOM 658 N N . ILE A 1 78 ? 3.76 -15.734 -5.09 1 97.75 78 ILE A N 1
ATOM 659 C CA . ILE A 1 78 ? 5.176 -15.945 -5.359 1 97.75 78 ILE A CA 1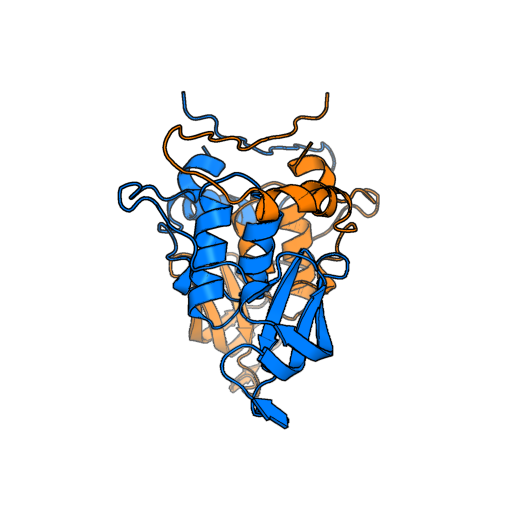
ATOM 660 C C . ILE A 1 78 ? 5.555 -15.297 -6.684 1 97.75 78 ILE A C 1
ATOM 662 O O . ILE A 1 78 ? 4.699 -15.086 -7.551 1 97.75 78 ILE A O 1
ATOM 666 N N . THR A 1 79 ? 6.77 -14.852 -6.859 1 97.81 79 THR A N 1
ATOM 667 C CA . THR A 1 79 ? 7.32 -14.344 -8.109 1 97.81 79 THR A CA 1
ATOM 668 C C . THR A 1 79 ? 8.797 -14.703 -8.234 1 97.81 79 THR A C 1
ATOM 670 O O . THR A 1 79 ? 9.477 -14.938 -7.23 1 97.81 79 THR A O 1
ATOM 673 N N . ARG A 1 80 ? 9.188 -14.812 -9.445 1 96.88 80 ARG A N 1
ATOM 674 C CA . ARG A 1 80 ? 10.609 -15.07 -9.656 1 96.88 80 ARG A CA 1
ATOM 675 C C . ARG A 1 80 ? 11.461 -13.914 -9.141 1 96.88 80 ARG A C 1
ATOM 677 O O . ARG A 1 80 ? 11.102 -12.75 -9.305 1 96.88 80 ARG A O 1
ATOM 684 N N . ALA A 1 81 ? 12.578 -14.25 -8.477 1 94.81 81 ALA A N 1
ATOM 685 C CA . ALA A 1 81 ? 13.5 -13.203 -8.055 1 94.81 81 ALA A CA 1
ATOM 686 C C . ALA A 1 81 ? 14.086 -12.469 -9.258 1 94.81 81 ALA A C 1
ATOM 688 O O . ALA A 1 81 ? 14.484 -13.094 -10.234 1 94.81 81 ALA A O 1
ATOM 689 N N . PRO A 1 82 ? 14.016 -11.094 -9.164 1 88.88 82 PRO A N 1
ATOM 690 C CA . PRO A 1 82 ? 14.531 -10.344 -10.305 1 88.88 82 PRO A CA 1
ATOM 691 C C . PRO A 1 82 ? 15.961 -10.75 -10.68 1 88.88 82 PRO A C 1
ATOM 693 O O . PRO A 1 82 ? 16.828 -10.859 -9.812 1 88.88 82 PRO A O 1
ATOM 696 N N . GLY A 1 83 ? 16.156 -10.969 -11.93 1 87.5 83 GLY A N 1
ATOM 697 C CA . GLY A 1 83 ? 17.484 -11.281 -12.461 1 87.5 83 GLY A CA 1
ATOM 698 C C . GLY A 1 83 ? 17.891 -12.719 -12.234 1 87.5 83 GLY A C 1
ATOM 699 O O . GLY A 1 83 ? 19 -13.125 -12.625 1 87.5 83 GLY A O 1
ATOM 700 N N . MET A 1 84 ? 17.172 -13.469 -11.531 1 88.25 84 MET A N 1
ATOM 701 C CA . MET A 1 84 ? 17.5 -14.867 -11.25 1 88.25 84 MET A CA 1
ATOM 702 C C . MET A 1 84 ? 16.594 -15.797 -12.055 1 88.25 84 MET A C 1
ATOM 704 O O . MET A 1 84 ? 15.445 -16.047 -11.664 1 88.25 84 MET A O 1
ATOM 708 N N . GLY A 1 85 ? 17.031 -16.328 -13.164 1 87.75 85 GLY A N 1
ATOM 709 C CA . GLY A 1 85 ? 16.281 -17.297 -13.93 1 87.75 85 GLY A CA 1
ATOM 710 C C . GLY A 1 85 ? 16.266 -18.672 -13.297 1 87.75 85 GLY A C 1
ATOM 711 O O . GLY A 1 85 ? 17.047 -18.953 -12.391 1 87.75 85 GLY A O 1
ATOM 712 N N . PRO A 1 86 ? 15.328 -19.5 -13.734 1 92.69 86 PRO A N 1
ATOM 713 C CA . PRO A 1 86 ? 15.273 -20.859 -13.203 1 92.69 86 PRO A CA 1
ATOM 714 C C . PRO A 1 86 ? 16.547 -21.656 -13.469 1 92.69 86 PRO A C 1
ATOM 716 O O . PRO A 1 86 ? 17.172 -21.484 -14.523 1 92.69 86 PRO A O 1
ATOM 719 N N . THR A 1 87 ? 16.969 -22.375 -12.508 1 95.56 87 THR A N 1
ATOM 720 C CA . THR A 1 87 ? 18.109 -23.266 -12.656 1 95.56 87 THR A CA 1
ATOM 721 C C . THR A 1 87 ? 17.734 -24.484 -13.492 1 95.56 87 THR A C 1
ATOM 723 O O . THR A 1 87 ? 18.594 -25.078 -14.156 1 95.56 87 THR A O 1
ATOM 726 N N . GLU A 1 88 ? 16.531 -24.953 -13.375 1 96.31 88 GLU A N 1
ATOM 727 C CA . GLU A 1 88 ? 15.938 -26.031 -14.148 1 96.31 88 GLU A CA 1
ATOM 728 C C . GLU A 1 88 ? 14.539 -25.672 -14.633 1 96.31 88 GLU A C 1
ATOM 730 O O . GLU A 1 88 ? 13.734 -25.109 -13.875 1 96.31 88 GLU A O 1
ATOM 735 N N . LYS A 1 89 ? 14.25 -25.938 -16 1 96.12 89 LYS A N 1
ATOM 736 C CA . LYS A 1 89 ? 12.938 -25.625 -16.547 1 96.12 89 LYS A CA 1
ATOM 737 C C . LYS A 1 89 ? 12.461 -26.719 -17.5 1 96.12 89 LYS A C 1
ATOM 739 O O . LYS A 1 89 ? 13.203 -27.141 -18.391 1 96.12 89 LYS A O 1
ATOM 744 N N . THR A 1 90 ? 11.344 -27.234 -17.188 1 96.81 90 THR A N 1
ATOM 745 C CA . THR A 1 90 ? 10.672 -28.188 -18.062 1 96.81 90 THR A CA 1
ATOM 746 C C . THR A 1 90 ? 9.281 -27.688 -18.438 1 96.81 90 THR A C 1
ATOM 748 O O . THR A 1 90 ? 8.93 -26.547 -18.141 1 96.81 90 THR A O 1
ATOM 751 N N . SER A 1 91 ? 8.422 -28.484 -19.125 1 96.88 91 SER A N 1
ATOM 752 C CA . SER A 1 91 ? 7.07 -28.109 -19.516 1 96.88 91 SER A CA 1
ATOM 753 C C . SER A 1 91 ? 6.117 -28.156 -18.328 1 96.88 91 SER A C 1
ATOM 755 O O . SER A 1 91 ? 5.031 -27.578 -18.375 1 96.88 91 SER A O 1
ATOM 757 N N . THR A 1 92 ? 6.582 -28.828 -17.234 1 97.44 92 THR A N 1
ATOM 758 C CA . THR A 1 92 ? 5.633 -29.047 -16.156 1 97.44 92 THR A CA 1
ATOM 759 C C . THR A 1 92 ? 6.109 -28.359 -14.867 1 97.44 92 THR A C 1
ATOM 761 O O . THR A 1 92 ? 5.324 -28.156 -13.938 1 97.44 92 THR A O 1
ATOM 764 N N . PHE A 1 93 ? 7.449 -28.125 -14.844 1 97.56 93 PHE A N 1
ATOM 765 C CA . PHE A 1 93 ? 7.918 -27.516 -13.609 1 97.56 93 PHE A CA 1
ATOM 766 C C . PHE A 1 93 ? 9.172 -26.688 -13.852 1 97.56 93 PHE A C 1
ATOM 768 O O . PHE A 1 93 ? 9.773 -26.766 -14.93 1 97.56 93 PHE A O 1
ATOM 775 N N . GLU A 1 94 ? 9.516 -25.781 -12.883 1 97.62 94 GLU A N 1
ATOM 776 C CA . GLU A 1 94 ? 10.789 -25.078 -12.852 1 97.62 94 GLU A CA 1
ATOM 777 C C . GLU A 1 94 ? 11.336 -25 -11.43 1 97.62 94 GLU A C 1
ATOM 779 O O . GLU A 1 94 ? 10.602 -25.188 -10.461 1 97.62 94 GLU A O 1
ATOM 784 N N . ARG A 1 95 ? 12.719 -24.969 -11.375 1 97.62 95 ARG A N 1
ATOM 785 C CA . ARG A 1 95 ? 13.398 -24.797 -10.094 1 97.62 95 ARG A CA 1
ATOM 786 C C . ARG A 1 95 ? 14.242 -23.531 -10.07 1 97.62 95 ARG A C 1
ATOM 788 O O . ARG A 1 95 ? 14.93 -23.219 -11.055 1 97.62 95 ARG A O 1
ATOM 795 N N . GLY A 1 96 ? 14.078 -22.719 -9 1 96.94 96 GLY A N 1
ATOM 796 C CA . GLY A 1 96 ? 14.844 -21.5 -8.867 1 96.94 96 GLY A CA 1
ATOM 797 C C . GLY A 1 96 ? 14.555 -20.75 -7.578 1 96.94 96 GLY A C 1
ATOM 798 O O . GLY A 1 96 ? 14.047 -21.328 -6.617 1 96.94 96 GLY A O 1
ATOM 799 N N . THR A 1 97 ? 15.039 -19.469 -7.559 1 97.62 97 THR A N 1
ATOM 800 C CA . THR A 1 97 ? 14.797 -18.609 -6.402 1 97.62 97 THR A CA 1
ATOM 801 C C . THR A 1 97 ? 13.555 -17.75 -6.617 1 97.62 97 THR A C 1
ATOM 803 O O . THR A 1 97 ? 13.414 -17.109 -7.656 1 97.62 97 THR A O 1
ATOM 806 N N . TYR A 1 98 ? 12.672 -17.859 -5.648 1 97.81 98 TYR A N 1
ATOM 807 C CA . TYR A 1 98 ? 11.422 -17.109 -5.707 1 97.81 98 TYR A CA 1
ATOM 808 C C . TYR A 1 98 ? 11.242 -16.25 -4.461 1 97.81 98 TYR A C 1
ATOM 810 O O . TYR A 1 98 ? 11.711 -16.609 -3.379 1 97.81 98 TYR A O 1
ATOM 818 N N . TYR A 1 99 ? 10.602 -15.148 -4.699 1 97.88 99 TYR A N 1
ATOM 819 C CA . TYR A 1 99 ? 10.078 -14.391 -3.562 1 97.88 99 TYR A CA 1
ATOM 820 C C . TYR A 1 99 ? 8.695 -14.891 -3.164 1 97.88 99 TYR A C 1
ATOM 822 O O . TYR A 1 99 ? 7.824 -15.062 -4.016 1 97.88 99 TYR A O 1
ATOM 830 N N . PHE A 1 100 ? 8.594 -15.219 -1.874 1 97.56 100 PHE A N 1
ATOM 831 C CA . PHE A 1 100 ? 7.309 -15.508 -1.247 1 97.56 100 PHE A CA 1
ATOM 832 C C . PHE A 1 100 ? 6.805 -14.305 -0.454 1 97.56 100 PHE A C 1
ATOM 834 O O . PHE A 1 100 ? 7.562 -13.703 0.311 1 97.56 100 PHE A O 1
ATOM 841 N N . PHE A 1 101 ? 5.57 -13.891 -0.717 1 95.81 101 PHE A N 1
ATOM 842 C CA . PHE A 1 101 ? 5.023 -12.844 0.138 1 95.81 101 PHE A CA 1
ATOM 843 C C . PHE A 1 101 ? 4.484 -13.438 1.437 1 95.81 101 PHE A C 1
ATOM 845 O O . PHE A 1 101 ? 3.498 -14.172 1.428 1 95.81 101 PHE A O 1
ATOM 852 N N . ASP A 1 102 ? 5.113 -13.125 2.508 1 93.12 102 ASP A N 1
ATOM 853 C CA . ASP A 1 102 ? 4.699 -13.516 3.854 1 93.12 102 ASP A CA 1
ATOM 854 C C . ASP A 1 102 ? 3.711 -12.508 4.438 1 93.12 102 ASP A C 1
ATOM 856 O O . ASP A 1 102 ? 4.117 -11.492 5.004 1 93.12 102 ASP A O 1
ATOM 860 N N . ALA A 1 103 ? 2.512 -12.844 4.312 1 89.31 103 ALA A N 1
ATOM 861 C CA . ALA A 1 103 ? 1.463 -11.906 4.719 1 89.31 103 ALA A CA 1
ATOM 862 C C . ALA A 1 103 ? 1.454 -11.711 6.23 1 89.31 103 ALA A C 1
ATOM 864 O O . ALA A 1 103 ? 1.094 -10.641 6.723 1 89.31 103 ALA A O 1
ATOM 865 N N . VAL A 1 104 ? 1.833 -12.695 6.922 1 84.75 104 VAL A N 1
ATOM 866 C CA . VAL A 1 104 ? 1.825 -12.633 8.383 1 84.75 104 VAL A CA 1
ATOM 867 C C . VAL A 1 104 ? 2.836 -11.594 8.859 1 84.75 104 VAL A C 1
ATOM 869 O O . VAL A 1 104 ? 2.551 -10.812 9.773 1 84.75 104 VAL A O 1
ATOM 872 N N . ASN A 1 105 ? 3.902 -11.523 8.227 1 87.56 105 ASN A N 1
ATOM 873 C CA . ASN A 1 105 ? 4.957 -10.594 8.609 1 87.56 105 ASN A CA 1
ATOM 874 C C . ASN A 1 105 ? 5.09 -9.453 7.605 1 87.56 105 ASN A C 1
ATOM 876 O O . ASN A 1 105 ? 5.973 -8.602 7.738 1 87.56 105 ASN A O 1
ATOM 880 N N . TRP A 1 106 ? 4.277 -9.391 6.691 1 90.19 106 TRP A N 1
ATOM 881 C CA . TRP A 1 106 ? 4.191 -8.375 5.648 1 90.19 106 TRP A CA 1
ATOM 882 C C . TRP A 1 106 ? 5.559 -8.125 5.023 1 90.19 106 TRP A C 1
ATOM 884 O O . TRP A 1 106 ? 6.086 -7.008 5.094 1 90.19 106 TRP A O 1
ATOM 894 N N . ARG A 1 107 ? 6.145 -9.117 4.414 1 93.5 107 ARG A N 1
ATOM 895 C CA . ARG A 1 107 ? 7.461 -9 3.797 1 93.5 107 ARG A CA 1
ATOM 896 C C . ARG A 1 107 ? 7.66 -10.055 2.715 1 93.5 107 ARG A C 1
ATOM 898 O O . ARG A 1 107 ? 6.973 -11.078 2.703 1 93.5 107 ARG A O 1
ATOM 905 N N . LYS A 1 108 ? 8.562 -9.773 1.755 1 95.62 108 LYS A N 1
ATOM 906 C CA . LYS A 1 108 ? 9 -10.734 0.748 1 95.62 108 LYS A CA 1
ATOM 907 C C . LYS A 1 108 ? 10.172 -11.57 1.258 1 95.62 108 LYS A C 1
ATOM 909 O O . LYS A 1 108 ? 11.109 -11.031 1.849 1 95.62 108 LYS A O 1
ATOM 914 N N . VAL A 1 109 ? 10.039 -12.836 1.059 1 96.5 109 VAL A N 1
ATOM 915 C CA . VAL A 1 109 ? 11.094 -13.7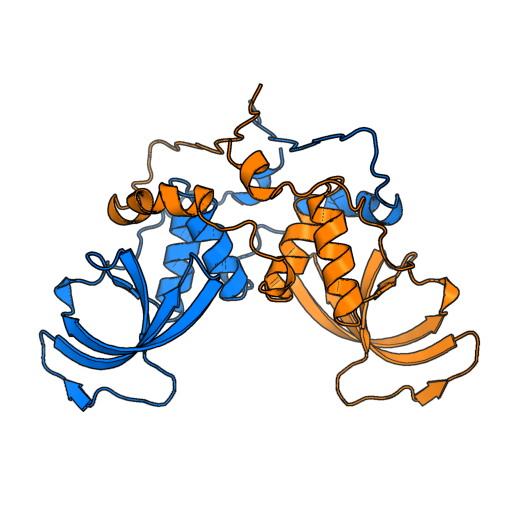5 1.503 1 96.5 109 VAL A CA 1
ATOM 916 C C . VAL A 1 109 ? 11.609 -14.555 0.317 1 96.5 109 VAL A C 1
ATOM 918 O O . VAL A 1 109 ? 10.828 -15.195 -0.394 1 96.5 109 VAL A O 1
ATOM 921 N N . ALA A 1 110 ? 12.938 -14.508 0.121 1 96.5 110 ALA A N 1
ATOM 922 C CA . ALA A 1 110 ? 13.547 -15.281 -0.955 1 96.5 110 ALA A CA 1
ATOM 923 C C . ALA A 1 110 ? 13.711 -16.75 -0.549 1 96.5 110 ALA A C 1
ATOM 925 O O . ALA A 1 110 ? 14.164 -17.047 0.562 1 96.5 110 ALA A O 1
ATOM 926 N N . LYS A 1 111 ? 13.344 -17.641 -1.468 1 96.44 111 LYS A N 1
ATOM 927 C CA . LYS A 1 111 ? 13.453 -19.078 -1.228 1 96.44 111 LYS A CA 1
ATOM 928 C C . LYS A 1 111 ? 13.789 -19.828 -2.514 1 96.44 111 LYS A C 1
ATOM 930 O O . LYS A 1 111 ? 13.32 -19.453 -3.594 1 96.44 111 LYS A O 1
ATOM 935 N N . GLU A 1 112 ? 14.664 -20.844 -2.332 1 96.56 112 GLU A N 1
ATOM 936 C CA . GLU A 1 112 ? 14.75 -21.844 -3.398 1 96.56 112 GLU A CA 1
ATOM 937 C C . GLU A 1 112 ? 13.516 -22.734 -3.408 1 96.56 112 GLU A C 1
ATOM 939 O O . GLU A 1 112 ? 13.078 -23.219 -2.357 1 96.56 112 GLU A O 1
ATOM 944 N N . PHE A 1 113 ? 13.016 -22.938 -4.66 1 97.5 113 PHE A N 1
ATOM 945 C CA . PHE A 1 113 ? 11.719 -23.594 -4.703 1 97.5 113 PHE A CA 1
ATOM 946 C C . PHE A 1 113 ? 11.547 -24.375 -6.004 1 97.5 113 PHE A C 1
ATOM 948 O O . PHE A 1 113 ? 11.938 -23.906 -7.07 1 97.5 113 PHE A O 1
ATOM 955 N N . HIS A 1 114 ? 11.07 -25.578 -5.832 1 97.94 114 HIS A N 1
ATOM 956 C CA . HIS A 1 114 ? 10.609 -26.375 -6.965 1 97.94 114 HIS A CA 1
ATOM 957 C C . HIS A 1 114 ? 9.148 -26.078 -7.289 1 97.94 114 HIS A C 1
ATOM 959 O O . HIS A 1 114 ? 8.25 -26.562 -6.605 1 97.94 114 HIS A O 1
ATOM 965 N N . LEU A 1 115 ? 8.969 -25.375 -8.383 1 97.56 115 LEU A N 1
ATOM 966 C CA . LEU A 1 115 ? 7.641 -24.875 -8.719 1 97.56 115 LEU A CA 1
ATOM 967 C C . LEU A 1 115 ? 6.992 -25.75 -9.797 1 97.56 115 LEU A C 1
ATOM 969 O O . LEU A 1 115 ? 7.473 -25.797 -10.93 1 97.56 115 LEU A O 1
ATOM 973 N N . GLU A 1 116 ? 5.949 -26.391 -9.406 1 98.25 116 GLU A N 1
ATOM 974 C CA . GLU A 1 116 ? 5.109 -27.062 -10.391 1 98.25 116 GLU A CA 1
ATOM 975 C C . GLU A 1 116 ? 4.051 -26.125 -10.953 1 98.25 116 GLU A C 1
ATOM 977 O O . GLU A 1 116 ? 3.246 -25.562 -10.211 1 98.25 116 GLU A O 1
ATOM 982 N N . TYR A 1 117 ? 3.979 -26 -12.305 1 97.44 117 TYR A N 1
ATOM 983 C CA . TYR A 1 117 ? 3.123 -25.016 -12.953 1 97.44 117 TYR A CA 1
ATOM 984 C C . TYR A 1 117 ? 1.655 -25.266 -12.633 1 97.44 117 TYR A C 1
ATOM 986 O O . TYR A 1 117 ? 0.87 -24.328 -12.5 1 97.44 117 TYR A O 1
ATOM 994 N N . ASP A 1 118 ? 1.305 -26.453 -12.477 1 97.38 118 ASP A N 1
ATOM 995 C CA . ASP A 1 118 ? -0.093 -26.812 -12.266 1 97.38 118 ASP A CA 1
ATOM 996 C C . ASP A 1 118 ? -0.546 -26.438 -10.852 1 97.38 118 ASP A C 1
ATOM 998 O O . ASP A 1 118 ? -1.734 -26.516 -10.539 1 97.38 118 ASP A O 1
ATOM 1002 N N . ARG A 1 119 ? 0.349 -26 -9.977 1 96.94 119 ARG A N 1
ATOM 1003 C CA . ARG A 1 119 ? 0.01 -25.594 -8.617 1 96.94 119 ARG A CA 1
ATOM 1004 C C . ARG A 1 119 ? -0.205 -24.094 -8.523 1 96.94 119 ARG A C 1
ATOM 1006 O O . ARG A 1 119 ? -0.465 -23.562 -7.445 1 96.94 119 ARG A O 1
ATOM 1013 N N . LEU A 1 120 ? -0.14 -23.484 -9.68 1 96.25 120 LEU A N 1
ATOM 1014 C CA . LEU A 1 120 ? -0.391 -22.047 -9.734 1 96.25 120 LEU A CA 1
ATOM 1015 C C . LEU A 1 120 ? -1.823 -21.766 -10.172 1 96.25 120 LEU A C 1
ATOM 1017 O O . LEU A 1 120 ? -2.363 -22.469 -11.031 1 96.25 120 LEU A O 1
ATOM 1021 N N . GLU A 1 121 ? -2.355 -20.781 -9.484 1 93.75 121 GLU A N 1
ATOM 1022 C CA . GLU A 1 121 ? -3.656 -20.312 -9.953 1 93.75 121 GLU A CA 1
ATOM 1023 C C . GLU A 1 121 ? -3.533 -19.625 -11.312 1 93.75 121 GLU A C 1
ATOM 1025 O O . GLU A 1 121 ? -2.51 -19 -11.602 1 93.75 121 GLU A O 1
ATOM 1030 N N . GLU A 1 122 ? -4.633 -19.797 -12.062 1 91.75 122 GLU A N 1
ATOM 1031 C CA . GLU A 1 122 ? -4.695 -19.094 -13.336 1 91.75 122 GLU A CA 1
ATOM 1032 C C . GLU A 1 122 ? -5.055 -17.625 -13.133 1 91.75 122 GLU A C 1
ATOM 1034 O O . GLU A 1 122 ? -5.312 -17.188 -12.008 1 91.75 122 GLU A O 1
ATOM 1039 N N . ARG A 1 123 ? -5 -16.922 -14.273 1 90.81 123 ARG A N 1
ATOM 1040 C CA . ARG A 1 123 ? -5.359 -15.516 -14.203 1 90.81 123 ARG A CA 1
ATOM 1041 C C . ARG A 1 123 ? -6.77 -15.336 -13.648 1 90.81 123 ARG A C 1
ATOM 1043 O O . ARG A 1 123 ? -7.711 -15.977 -14.125 1 90.81 123 ARG A O 1
ATOM 1050 N N . PRO A 1 124 ? -6.832 -14.461 -12.578 1 87.69 124 PRO A N 1
ATOM 1051 C CA . PRO A 1 124 ? -8.172 -14.203 -12.062 1 87.69 124 PRO A CA 1
ATOM 1052 C C . PRO A 1 124 ? -9.102 -13.602 -13.109 1 87.69 124 PRO A C 1
ATOM 1054 O O . PRO A 1 124 ? -8.68 -12.766 -13.914 1 87.69 124 PRO A O 1
ATOM 1057 N N . HIS A 1 125 ? -10.328 -14.086 -13.133 1 82.69 125 HIS A N 1
ATOM 1058 C CA . HIS A 1 125 ? -11.328 -13.562 -14.047 1 82.69 125 HIS A CA 1
ATOM 1059 C C . HIS A 1 125 ? -12.156 -12.461 -13.383 1 82.69 125 HIS A C 1
ATOM 1061 O O . HIS A 1 125 ? -12.781 -12.695 -12.352 1 82.69 125 HIS A O 1
ATOM 1067 N N . ILE A 1 126 ? -12.031 -11.305 -13.914 1 78.81 126 ILE A N 1
ATOM 1068 C CA . ILE A 1 126 ? -12.82 -10.195 -13.391 1 78.81 126 ILE A CA 1
ATOM 1069 C C . ILE A 1 126 ? -14.023 -9.945 -14.297 1 78.81 126 ILE A C 1
ATOM 1071 O O . ILE A 1 126 ? -13.875 -9.797 -15.508 1 78.81 126 ILE A O 1
ATOM 1075 N N . PRO A 1 127 ? -15.172 -9.992 -13.672 1 70.06 127 PRO A N 1
ATOM 1076 C CA . PRO A 1 127 ? -16.328 -9.68 -14.523 1 70.06 127 PRO A CA 1
ATOM 1077 C C . PRO A 1 127 ? -16.234 -8.289 -15.141 1 70.06 127 PRO A C 1
ATOM 1079 O O . PRO A 1 127 ? -15.719 -7.359 -14.516 1 70.06 127 PRO A O 1
ATOM 1082 N N . GLN A 1 128 ? -16.016 -8.117 -16.438 1 59.25 128 GLN A N 1
ATOM 1083 C CA . GLN A 1 128 ? -15.891 -6.871 -17.188 1 59.25 128 GLN A CA 1
ATOM 1084 C C . GLN A 1 128 ? -16.938 -5.855 -16.734 1 59.25 128 GLN A C 1
ATOM 1086 O O . GLN A 1 128 ? -16.703 -4.645 -16.797 1 59.25 128 GLN A O 1
ATOM 1091 N N . ALA A 1 129 ? -18 -6.219 -16.406 1 51.12 129 ALA A N 1
ATOM 1092 C CA . ALA A 1 129 ? -19.094 -5.258 -16.312 1 51.12 129 ALA A CA 1
ATOM 1093 C C . ALA A 1 129 ? -18.875 -4.305 -15.133 1 51.12 129 ALA A C 1
ATOM 1095 O O . ALA A 1 129 ? -19.625 -3.346 -14.961 1 51.12 129 ALA A O 1
ATOM 1096 N N . PHE A 1 130 ? -18.125 -4.59 -14.188 1 51.41 130 PHE A N 1
ATOM 1097 C CA . PHE A 1 130 ? -18.328 -3.74 -13.023 1 51.41 130 PHE A CA 1
ATOM 1098 C C . PHE A 1 130 ? -17.469 -2.488 -13.102 1 51.41 130 PHE A C 1
ATOM 1100 O O . PHE A 1 130 ? -16.281 -2.527 -12.773 1 51.41 130 PHE A O 1
ATOM 1107 N N . PRO A 1 131 ? -17.969 -1.653 -13.914 1 48.59 131 PRO A N 1
ATOM 1108 C CA . PRO A 1 131 ? -17.266 -0.377 -14.008 1 48.59 131 PRO A CA 1
ATOM 1109 C C . PRO A 1 131 ? -17.062 0.292 -12.648 1 48.59 131 PRO A C 1
ATOM 1111 O O . PRO A 1 131 ? -16.5 1.384 -12.57 1 48.59 131 PRO A O 1
ATOM 1114 N N . TYR A 1 132 ? -17.688 -0.37 -11.594 1 49.22 132 TYR A N 1
ATOM 1115 C CA . TYR A 1 132 ? -17.797 0.437 -10.391 1 49.22 132 TYR A CA 1
ATOM 1116 C C . TYR A 1 132 ? -16.469 0.475 -9.633 1 49.22 132 TYR A C 1
ATOM 1118 O O . TYR A 1 132 ? -15.711 -0.493 -9.656 1 49.22 132 TYR A O 1
ATOM 1126 N N . ASN A 1 133 ? -16.172 1.663 -9.32 1 53.88 133 ASN A N 1
ATOM 1127 C CA . ASN A 1 133 ? -15.078 1.886 -8.375 1 53.88 133 ASN A CA 1
ATOM 1128 C C . ASN A 1 133 ? -15.375 1.265 -7.012 1 53.88 133 ASN A C 1
ATOM 1130 O O . ASN A 1 133 ? -16.219 1.763 -6.273 1 53.88 133 ASN A O 1
ATOM 1134 N N . PRO A 1 134 ? -14.875 0.077 -6.828 1 56.75 134 PRO A N 1
ATOM 1135 C CA . PRO A 1 134 ? -15.195 -0.621 -5.582 1 56.75 134 PRO A CA 1
ATOM 1136 C C . PRO A 1 134 ? -14.922 0.228 -4.344 1 56.75 134 PRO A C 1
ATOM 1138 O O . PRO A 1 134 ? -15.555 0.032 -3.303 1 56.75 134 PRO A O 1
ATOM 1141 N N . PHE A 1 135 ? -14.07 1.143 -4.488 1 58.34 135 PHE A N 1
ATOM 1142 C CA . PHE A 1 135 ? -13.734 1.922 -3.305 1 58.34 135 PHE A CA 1
ATOM 1143 C C . PHE A 1 135 ? -14.859 2.891 -2.957 1 58.34 135 PHE A C 1
ATOM 1145 O O . PHE A 1 135 ? -15.031 3.258 -1.792 1 58.34 135 PHE A O 1
ATOM 1152 N N . GLN A 1 136 ? -15.484 3.305 -4.012 1 53.09 136 GLN A N 1
ATOM 1153 C CA . GLN A 1 136 ? -16.609 4.18 -3.719 1 53.09 136 GLN A CA 1
ATOM 1154 C C . GLN A 1 136 ? -17.641 3.482 -2.82 1 53.09 136 GLN A C 1
ATOM 1156 O O . GLN A 1 136 ? -18.25 4.117 -1.961 1 53.09 136 GLN A O 1
ATOM 1161 N N . ALA A 1 137 ? -17.812 2.256 -3.061 1 45.41 137 ALA A N 1
ATOM 1162 C CA . ALA A 1 137 ? -18.812 1.496 -2.33 1 45.41 137 ALA A CA 1
ATOM 1163 C C . ALA A 1 137 ? -18.375 1.254 -0.887 1 45.41 137 ALA A C 1
ATOM 1165 O O . ALA A 1 137 ? -19.219 1.178 0.016 1 45.41 137 ALA A O 1
ATOM 1166 N N . MET A 1 138 ? -17.125 1.124 -0.723 1 46.75 138 MET A N 1
ATOM 1167 C CA . MET A 1 138 ? -16.609 0.818 0.611 1 46.75 138 MET A CA 1
ATOM 1168 C C . MET A 1 138 ? -16.844 1.986 1.563 1 46.75 138 MET A C 1
ATOM 1170 O O . MET A 1 138 ? -17 1.788 2.77 1 46.75 138 MET A O 1
ATOM 1174 N N . MET A 1 139 ? -16.766 3.17 1.009 1 46.62 139 MET A N 1
ATOM 1175 C CA . MET A 1 139 ? -16.781 4.34 1.885 1 46.62 139 MET A CA 1
ATOM 1176 C C . MET A 1 139 ? -18.188 4.934 1.976 1 46.62 139 MET A C 1
ATOM 1178 O O . MET A 1 139 ? -18.422 5.875 2.732 1 46.62 139 MET A O 1
ATOM 1182 N N . SER A 1 140 ? -19.125 4.52 1.19 1 38.09 140 SER A N 1
ATOM 1183 C CA . SER A 1 140 ? -20.453 5.094 1.358 1 38.09 140 SER A CA 1
ATOM 1184 C C . SER A 1 140 ? -21.156 4.52 2.582 1 38.09 140 SER A C 1
ATOM 1186 O O . SER A 1 140 ? -20.969 3.352 2.926 1 38.09 140 SER A O 1
ATOM 1188 N N . MET B 1 1 ? -19.938 -4.816 20.625 1 18.56 1 MET B N 1
ATOM 1189 C CA . MET B 1 1 ? -20.828 -4.922 19.469 1 18.56 1 MET B CA 1
ATOM 1190 C C . MET B 1 1 ? -20.078 -4.66 18.172 1 18.56 1 MET B C 1
ATOM 1192 O O . MET B 1 1 ? -19.531 -3.572 17.969 1 18.56 1 MET B O 1
ATOM 1196 N N . SER B 1 2 ? -19.266 -5.637 17.625 1 22.44 2 SER B N 1
ATOM 1197 C CA . SER B 1 2 ? -18.031 -5.789 16.844 1 22.44 2 SER B CA 1
ATOM 1198 C C . SER B 1 2 ? -18.25 -5.406 15.383 1 22.44 2 SER B C 1
ATOM 1200 O O . SER B 1 2 ? -19.094 -6 14.703 1 22.44 2 SER B O 1
ATOM 1202 N N . LEU B 1 3 ? -18.469 -4.145 15.188 1 23.89 3 LEU B N 1
ATOM 1203 C CA . LEU B 1 3 ? -18.953 -3.533 13.953 1 23.89 3 LEU B CA 1
ATOM 1204 C C . LEU B 1 3 ? -18.094 -3.945 12.766 1 23.89 3 LEU B C 1
ATOM 1206 O O . LEU B 1 3 ? -16.969 -3.486 12.625 1 23.89 3 LEU B O 1
ATOM 1210 N N . ILE B 1 4 ? -17.984 -5.238 12.461 1 31.02 4 ILE B N 1
ATOM 1211 C CA . ILE B 1 4 ? -17.312 -6.066 11.469 1 31.02 4 ILE B CA 1
ATOM 1212 C C . ILE B 1 4 ? -17.719 -5.621 10.062 1 31.02 4 ILE B C 1
ATOM 1214 O O . ILE B 1 4 ? -18.891 -5.668 9.711 1 31.02 4 ILE B O 1
ATOM 1218 N N . PHE B 1 5 ? -17.328 -4.523 9.594 1 31.98 5 PHE B N 1
ATOM 1219 C CA . PHE B 1 5 ? -17.797 -4.141 8.273 1 31.98 5 PHE B CA 1
ATOM 1220 C C . PHE B 1 5 ? -17.344 -5.148 7.223 1 31.98 5 PHE B C 1
ATOM 1222 O O . PHE B 1 5 ? -16.156 -5.441 7.105 1 31.98 5 PHE B O 1
ATOM 1229 N N . SER B 1 6 ? -17.906 -6.312 7.238 1 37.03 6 SER B N 1
ATOM 1230 C CA . SER B 1 6 ? -17.844 -7.305 6.168 1 37.03 6 SER B CA 1
ATOM 1231 C C . SER B 1 6 ? -18.234 -6.691 4.824 1 37.03 6 SER B C 1
ATOM 1233 O O . SER B 1 6 ? -19.328 -6.164 4.668 1 37.03 6 SER B O 1
ATOM 1235 N N . LEU B 1 7 ? -17.406 -5.879 4.262 1 37.69 7 LEU B N 1
ATOM 1236 C CA . LEU B 1 7 ? -17.859 -5.461 2.939 1 37.69 7 LEU B CA 1
ATOM 1237 C C . LEU B 1 7 ? -18.219 -6.672 2.082 1 37.69 7 LEU B C 1
ATOM 1239 O O . LEU B 1 7 ? -17.328 -7.34 1.545 1 37.69 7 LEU B O 1
ATOM 1243 N N . LYS B 1 8 ? -19.016 -7.594 2.557 1 36.78 8 LYS B N 1
ATOM 1244 C CA . LYS B 1 8 ? -19.469 -8.664 1.682 1 36.78 8 LYS B CA 1
ATOM 1245 C C . LYS B 1 8 ? -20.328 -8.117 0.544 1 36.78 8 LYS B C 1
ATOM 1247 O O . LYS B 1 8 ? -21.516 -7.828 0.736 1 36.78 8 LYS B O 1
ATOM 1252 N N . LEU B 1 9 ? -19.812 -7.219 -0.281 1 37.91 9 LEU B N 1
ATOM 1253 C CA . LEU B 1 9 ? -20.688 -7.059 -1.434 1 37.91 9 LEU B CA 1
ATOM 1254 C C . LEU B 1 9 ? -20.766 -8.352 -2.246 1 37.91 9 LEU B C 1
ATOM 1256 O O . LEU B 1 9 ? -19.75 -8.781 -2.816 1 37.91 9 LEU B O 1
ATOM 1260 N N . SER B 1 10 ? -21.266 -9.359 -1.685 1 39.12 10 SER B N 1
ATOM 1261 C CA . SER B 1 10 ? -21.578 -10.547 -2.469 1 39.12 10 SER B CA 1
ATOM 1262 C C . SER B 1 10 ? -22.234 -10.18 -3.795 1 39.12 10 SER B C 1
ATOM 1264 O O . SER B 1 10 ? -23.375 -9.711 -3.82 1 39.12 10 SER B O 1
ATOM 1266 N N . PHE B 1 11 ? -21.531 -9.453 -4.652 1 45.16 11 PHE B N 1
ATOM 1267 C CA . PHE B 1 11 ? -22.234 -9.406 -5.934 1 45.16 11 PHE B CA 1
ATOM 1268 C C . PHE B 1 11 ? -22.375 -10.805 -6.523 1 45.16 11 PHE B C 1
ATOM 1270 O O . PHE B 1 11 ? -21.484 -11.641 -6.387 1 45.16 11 PHE B O 1
ATOM 1277 N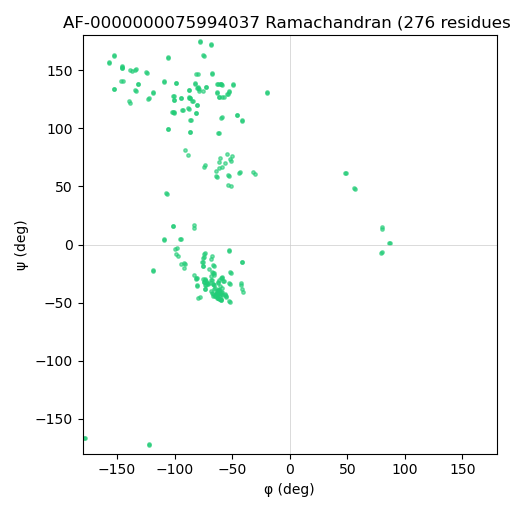 N . PRO B 1 12 ? -23.609 -11.117 -6.844 1 49.94 12 PRO B N 1
ATOM 1278 C CA . PRO B 1 12 ? -23.984 -12.453 -7.328 1 49.94 12 PRO B CA 1
ATOM 1279 C C . PRO B 1 12 ? -22.953 -13.031 -8.305 1 49.94 12 PRO B C 1
ATOM 1281 O O . PRO B 1 12 ? -22.734 -14.242 -8.32 1 49.94 12 PRO B O 1
ATOM 1284 N N . ASP B 1 13 ? -22.422 -12.141 -9.227 1 58.31 13 ASP B N 1
ATOM 1285 C CA . ASP B 1 13 ? -21.984 -12.773 -10.461 1 58.31 13 ASP B CA 1
ATOM 1286 C C . ASP B 1 13 ? -20.484 -13.031 -10.445 1 58.31 13 ASP B C 1
ATOM 1288 O O . ASP B 1 13 ? -19.906 -13.438 -11.453 1 58.31 13 ASP B O 1
ATOM 1292 N N . TYR B 1 14 ? -19.75 -12.617 -9.367 1 62.25 14 TYR B N 1
ATOM 1293 C CA . TYR B 1 14 ? -18.359 -12.992 -9.547 1 62.25 14 TYR B CA 1
ATOM 1294 C C . TYR B 1 14 ? -17.969 -14.109 -8.586 1 62.25 14 TYR B C 1
ATOM 1296 O O . TYR B 1 14 ? -18.594 -14.289 -7.543 1 62.25 14 TYR B O 1
ATOM 1304 N N . HIS B 1 15 ? -17.156 -15.031 -9.172 1 73 15 HIS B N 1
ATOM 1305 C CA . HIS B 1 15 ? -16.672 -16.156 -8.391 1 73 15 HIS B CA 1
ATOM 1306 C C . HIS B 1 15 ? -15.234 -15.93 -7.93 1 73 15 HIS B C 1
ATOM 1308 O O . HIS B 1 15 ? -14.352 -15.68 -8.75 1 73 15 HIS B O 1
ATOM 1314 N N . VAL B 1 16 ? -15.016 -15.789 -6.617 1 73.88 16 VAL B N 1
ATOM 1315 C CA . VAL B 1 16 ? -13.68 -15.742 -6.043 1 73.88 16 VAL B CA 1
ATOM 1316 C C . VAL B 1 16 ? -13.172 -17.156 -5.801 1 73.88 16 VAL B C 1
ATOM 1318 O O . VAL B 1 16 ? -13.867 -17.984 -5.195 1 73.88 16 VAL B O 1
ATOM 1321 N N . PRO B 1 17 ? -11.961 -17.438 -6.441 1 79.19 17 PRO B N 1
ATOM 1322 C CA . PRO B 1 17 ? -11.414 -18.781 -6.168 1 79.19 17 PRO B CA 1
ATOM 1323 C C . PRO B 1 17 ? -11.391 -19.109 -4.68 1 79.19 17 PRO B C 1
ATOM 1325 O O . PRO B 1 17 ? -11.117 -18.234 -3.85 1 79.19 17 PRO B O 1
ATOM 1328 N N . SER B 1 18 ? -11.773 -20.344 -4.363 1 79.25 18 SER B N 1
ATOM 1329 C CA . SER B 1 18 ? -11.836 -20.781 -2.971 1 79.25 18 SER B CA 1
ATOM 1330 C C . SER B 1 18 ? -10.477 -20.656 -2.291 1 79.25 18 SER B C 1
ATOM 1332 O O . SER B 1 18 ? -10.398 -20.438 -1.08 1 79.25 18 SER B O 1
ATOM 1334 N N . GLU B 1 19 ? -9.445 -20.781 -3.105 1 79.88 19 GLU B N 1
ATOM 1335 C CA . GLU B 1 19 ? -8.086 -20.734 -2.576 1 79.88 19 GLU B CA 1
ATOM 1336 C C . GLU B 1 19 ? -7.754 -19.359 -2.01 1 79.88 19 GLU B C 1
ATOM 1338 O O . GLU B 1 19 ? -6.895 -19.234 -1.136 1 79.88 19 GLU B O 1
ATOM 1343 N N . TYR B 1 20 ? -8.484 -18.344 -2.521 1 79.5 20 TYR B N 1
ATOM 1344 C CA . TYR B 1 20 ? -8.242 -17 -2.02 1 79.5 20 TYR B CA 1
ATOM 1345 C C . TYR B 1 20 ? -8.812 -16.828 -0.615 1 79.5 20 TYR B C 1
ATOM 1347 O O . TYR B 1 20 ? -8.328 -16 0.165 1 79.5 20 TYR B O 1
ATOM 1355 N N . LEU B 1 21 ? -9.852 -17.562 -0.337 1 73.06 21 LEU B N 1
ATOM 1356 C CA . LEU B 1 21 ? -10.664 -17.328 0.857 1 73.06 21 LEU B CA 1
ATOM 1357 C C . LEU B 1 21 ? -10.031 -18 2.072 1 73.06 21 LEU B C 1
ATOM 1359 O O . LEU B 1 21 ? -10.305 -17.609 3.211 1 73.06 21 LEU B O 1
ATOM 1363 N N . ILE B 1 22 ? -9.297 -19 1.875 1 57.84 22 ILE B N 1
ATOM 1364 C CA . ILE B 1 22 ? -8.773 -19.781 2.988 1 57.84 22 ILE B CA 1
ATOM 1365 C C . ILE B 1 22 ? -7.895 -18.906 3.871 1 57.84 22 ILE B C 1
ATOM 1367 O O . ILE B 1 22 ? -7.852 -19.078 5.09 1 57.84 22 ILE B O 1
ATOM 1371 N N . ASN B 1 23 ? -7.316 -18.016 3.285 1 54.09 23 ASN B N 1
ATOM 1372 C CA . ASN B 1 23 ? -6.402 -17.219 4.102 1 54.09 23 ASN B CA 1
ATOM 1373 C C . ASN B 1 23 ? -7.133 -16.125 4.855 1 54.09 23 ASN B C 1
ATOM 1375 O O . ASN B 1 23 ? -6.543 -15.094 5.188 1 54.09 23 ASN B O 1
ATOM 1379 N N . GLN B 1 24 ? -8.375 -16.297 4.918 1 53.97 24 GLN B N 1
ATOM 1380 C CA . GLN B 1 24 ? -9.156 -15.32 5.672 1 53.97 24 GLN B CA 1
ATOM 1381 C C . GLN B 1 24 ? -8.578 -15.133 7.074 1 53.97 24 GLN B C 1
ATOM 1383 O O . GLN B 1 24 ? -8.648 -14.039 7.637 1 53.97 24 GLN B O 1
ATOM 1388 N N . ASN B 1 25 ? -8.078 -16.172 7.578 1 52.44 25 ASN B N 1
ATOM 1389 C CA . ASN B 1 25 ? -7.57 -16.078 8.945 1 52.44 25 ASN B CA 1
ATOM 1390 C C . ASN B 1 25 ? -6.336 -15.188 9.031 1 52.44 25 ASN B C 1
ATOM 1392 O O . ASN B 1 25 ? -5.879 -14.859 10.125 1 52.44 25 ASN B O 1
ATOM 1396 N N . ILE B 1 26 ? -5.91 -14.953 7.914 1 54.78 26 ILE B N 1
ATOM 1397 C CA . ILE B 1 26 ? -4.707 -14.125 7.941 1 54.78 26 ILE B CA 1
ATOM 1398 C C . ILE B 1 26 ? -5.066 -12.703 8.359 1 54.78 26 ILE B C 1
ATOM 1400 O O . ILE B 1 26 ? -4.293 -12.031 9.047 1 54.78 26 ILE B O 1
ATOM 1404 N N . ARG B 1 27 ? -6.23 -12.367 7.918 1 52 27 ARG B N 1
ATOM 1405 C CA . ARG B 1 27 ? -6.648 -11.031 8.336 1 52 27 ARG B CA 1
ATOM 1406 C C . ARG B 1 27 ? -6.527 -10.867 9.844 1 52 27 ARG B C 1
ATOM 1408 O O . ARG B 1 27 ? -6.062 -9.836 10.328 1 52 27 ARG B O 1
ATOM 1415 N N . ASP B 1 28 ? -7.105 -11.906 10.484 1 52.69 28 ASP B N 1
ATOM 1416 C CA . ASP B 1 28 ? -7.059 -11.875 11.938 1 52.69 28 ASP B CA 1
ATOM 1417 C C . ASP B 1 28 ? -5.621 -12 12.445 1 52.69 28 ASP B C 1
ATOM 1419 O O . ASP B 1 28 ? -5.32 -11.602 13.57 1 52.69 28 ASP B O 1
ATOM 1423 N N . LYS B 1 29 ? -4.926 -12.594 11.641 1 49.31 29 LYS B N 1
ATOM 1424 C CA . LYS B 1 29 ? -3.545 -12.836 12.047 1 49.31 29 LYS B CA 1
ATOM 1425 C C . LYS B 1 29 ? -2.631 -11.703 11.586 1 49.31 29 LYS B C 1
ATOM 1427 O O . LYS B 1 29 ? -1.451 -11.664 11.945 1 49.31 29 LYS B O 1
ATOM 1432 N N . LEU B 1 30 ? -3.217 -11.039 10.586 1 47.28 30 LEU B N 1
ATOM 1433 C CA . LEU B 1 30 ? -2.326 -9.93 10.266 1 47.28 30 LEU B CA 1
ATOM 1434 C C . LEU B 1 30 ? -1.944 -9.156 11.523 1 47.28 30 LEU B C 1
ATOM 1436 O O . LEU B 1 30 ? -2.812 -8.617 12.219 1 47.28 30 LEU B O 1
ATOM 1440 N N . ALA B 1 31 ? -1.039 -9.758 12.273 1 46.94 31 ALA B N 1
ATOM 1441 C CA . ALA B 1 31 ? -0.501 -9.062 13.438 1 46.94 31 ALA B CA 1
ATOM 1442 C C . ALA B 1 31 ? -0.725 -7.559 13.336 1 46.94 31 ALA B C 1
ATOM 1444 O O . ALA B 1 31 ? -0.812 -7.012 12.227 1 46.94 31 ALA B O 1
ATOM 1445 N N . PRO B 1 32 ? -1.263 -7.02 14.414 1 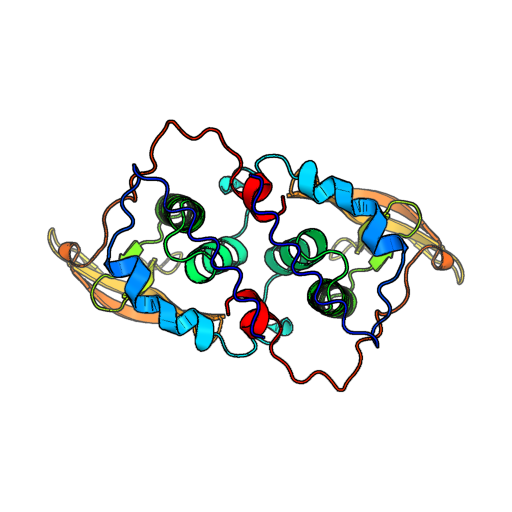50.19 32 PRO B N 1
ATOM 1446 C CA . PRO B 1 32 ? -1.239 -5.555 14.391 1 50.19 32 PRO B CA 1
ATOM 1447 C C . PRO B 1 32 ? -0.046 -4.996 13.617 1 50.19 32 PRO B C 1
ATOM 1449 O O . PRO B 1 32 ? 1.095 -5.105 14.07 1 50.19 32 PRO B O 1
ATOM 1452 N N . VAL B 1 33 ? -0.075 -5.383 12.359 1 54.72 33 VAL B N 1
ATOM 1453 C CA . VAL B 1 33 ? 1.068 -4.969 11.555 1 54.72 33 VAL B CA 1
ATOM 1454 C C . VAL B 1 33 ? 1.438 -3.523 11.883 1 54.72 33 VAL B C 1
ATOM 1456 O O . VAL B 1 33 ? 0.574 -2.645 11.914 1 54.72 33 VAL B O 1
ATOM 1459 N N . LYS B 1 34 ? 2.592 -3.5 12.609 1 71.81 34 LYS B N 1
ATOM 1460 C CA . LYS B 1 34 ? 3.209 -2.195 12.82 1 71.81 34 LYS B CA 1
ATOM 1461 C C . LYS B 1 34 ? 3.256 -1.391 11.523 1 71.81 34 LYS B C 1
ATOM 1463 O O . LYS B 1 34 ? 3.666 -1.906 10.484 1 71.81 34 LYS B O 1
ATOM 1468 N N . LEU B 1 35 ? 2.543 -0.39 11.453 1 84.12 35 LEU B N 1
ATOM 1469 C CA . LEU B 1 35 ? 2.48 0.512 10.305 1 84.12 35 LEU B CA 1
ATOM 1470 C C . LEU B 1 35 ? 3.875 0.777 9.742 1 84.12 35 LEU B C 1
ATOM 1472 O O . LEU B 1 35 ? 4.02 1.161 8.586 1 84.12 35 LEU B O 1
ATOM 1476 N N . ASN B 1 36 ? 4.895 0.408 10.586 1 89.19 36 ASN B N 1
ATOM 1477 C CA . ASN B 1 36 ? 6.258 0.68 10.148 1 89.19 36 ASN B CA 1
ATOM 1478 C C . ASN B 1 36 ? 6.703 -0.302 9.062 1 89.19 36 ASN B C 1
ATOM 1480 O O . ASN B 1 36 ? 7.699 -0.067 8.375 1 89.19 36 ASN B O 1
ATOM 1484 N N . ARG B 1 37 ? 5.961 -1.342 8.828 1 89.25 37 ARG B N 1
ATOM 1485 C CA . ARG B 1 37 ? 6.305 -2.32 7.805 1 89.25 37 ARG B CA 1
ATOM 1486 C C . ARG B 1 37 ? 5.66 -1.96 6.469 1 89.25 37 ARG B C 1
ATOM 1488 O O . ARG B 1 37 ? 6.043 -2.492 5.426 1 89.25 37 ARG B O 1
ATOM 1495 N N . TYR B 1 38 ? 4.711 -1.114 6.508 1 91.38 38 TYR B N 1
ATOM 1496 C CA . TYR B 1 38 ? 3.975 -0.75 5.301 1 91.38 38 TYR B CA 1
ATOM 1497 C C . TYR B 1 38 ? 4.73 0.302 4.5 1 91.38 38 TYR B C 1
ATOM 1499 O O . TYR B 1 38 ? 5.332 1.213 5.07 1 91.38 38 TYR B O 1
ATOM 1507 N N . GLY B 1 39 ? 4.738 0.115 3.211 1 94.25 39 GLY B N 1
ATOM 1508 C CA . GLY B 1 39 ? 5.312 1.139 2.354 1 94.25 39 GLY B CA 1
ATOM 1509 C C . GLY B 1 39 ? 4.5 2.42 2.324 1 94.25 39 GLY B C 1
ATOM 1510 O O . GLY B 1 39 ? 3.373 2.457 2.824 1 94.25 39 GLY B O 1
ATOM 1511 N N . GLU B 1 40 ? 5.055 3.422 1.709 1 95.56 40 GLU B N 1
ATOM 1512 C CA . GLU B 1 40 ? 4.422 4.738 1.644 1 95.56 40 GLU B CA 1
ATOM 1513 C C . GLU B 1 40 ? 3.084 4.672 0.914 1 95.56 40 GLU B C 1
ATOM 1515 O O . GLU B 1 40 ? 2.115 5.312 1.324 1 95.56 40 GLU B O 1
ATOM 1520 N N . ASP B 1 41 ? 3.092 3.887 -0.114 1 93.81 41 ASP B N 1
ATOM 1521 C CA . ASP B 1 41 ? 1.882 3.727 -0.915 1 93.81 41 ASP B CA 1
ATOM 1522 C C . ASP B 1 41 ? 0.704 3.287 -0.049 1 93.81 41 ASP B C 1
ATOM 1524 O O . ASP B 1 41 ? -0.389 3.848 -0.146 1 93.81 41 ASP B O 1
ATOM 1528 N N . LEU B 1 42 ? 0.957 2.4 0.748 1 92.38 42 LEU B N 1
ATOM 1529 C CA . LEU B 1 42 ? -0.082 1.881 1.63 1 92.38 42 LEU B CA 1
ATOM 1530 C C . LEU B 1 42 ? -0.403 2.877 2.738 1 92.38 42 LEU B C 1
ATOM 1532 O O . LEU B 1 42 ? -1.569 3.064 3.094 1 92.38 42 LEU B O 1
ATOM 1536 N N . LEU B 1 43 ? 0.563 3.5 3.213 1 93.44 43 LEU B N 1
ATOM 1537 C CA . LEU B 1 43 ? 0.337 4.48 4.27 1 93.44 43 LEU B CA 1
ATOM 1538 C C . LEU B 1 43 ? -0.547 5.621 3.771 1 93.44 43 LEU B C 1
ATOM 1540 O O . LEU B 1 43 ? -1.464 6.051 4.473 1 93.44 43 LEU B O 1
ATOM 1544 N N . PHE B 1 44 ? -0.28 6.086 2.543 1 93.62 44 PHE B N 1
ATOM 1545 C CA . PHE B 1 44 ? -1.146 7.105 1.964 1 93.62 44 PHE B CA 1
ATOM 1546 C C . PHE B 1 44 ? -2.574 6.594 1.834 1 93.62 44 PHE B C 1
ATOM 1548 O O . PHE B 1 44 ? -3.527 7.312 2.148 1 93.62 44 PHE B O 1
ATOM 1555 N N . PHE B 1 45 ? -2.658 5.379 1.418 1 89.62 45 PHE B N 1
ATOM 1556 C CA . PHE B 1 45 ? -3.979 4.789 1.25 1 89.62 45 PHE B CA 1
ATOM 1557 C C . PHE B 1 45 ? -4.738 4.77 2.572 1 89.62 45 PHE B C 1
ATOM 1559 O O . PHE B 1 45 ? -5.906 5.156 2.629 1 89.62 45 PHE B O 1
ATOM 1566 N N . LEU B 1 46 ? -4.09 4.352 3.58 1 87.31 46 LEU B N 1
ATOM 1567 C CA . LEU B 1 46 ? -4.723 4.289 4.891 1 87.31 46 LEU B CA 1
ATOM 1568 C C . LEU B 1 46 ? -5.109 5.684 5.375 1 87.31 46 LEU B C 1
ATOM 1570 O O . LEU B 1 46 ? -6.199 5.875 5.918 1 87.31 46 LEU B O 1
ATOM 1574 N N . PHE B 1 47 ? -4.273 6.621 5.164 1 91.19 47 PHE B N 1
ATOM 1575 C CA . PHE B 1 47 ? -4.516 7.992 5.594 1 91.19 47 PHE B CA 1
ATOM 1576 C C . PHE B 1 47 ? -5.781 8.547 4.945 1 91.19 47 PHE B C 1
ATOM 1578 O O . PHE B 1 47 ? -6.637 9.109 5.629 1 91.19 47 PHE B O 1
ATOM 1585 N N . TYR B 1 48 ? -5.852 8.336 3.668 1 87.69 48 TYR B N 1
ATOM 1586 C CA . TYR B 1 48 ? -6.945 8.969 2.941 1 87.69 48 TYR B CA 1
ATOM 1587 C C . TYR B 1 48 ? -8.234 8.156 3.076 1 87.69 48 TYR B C 1
ATOM 1589 O O . TYR B 1 48 ? -9.328 8.719 3.025 1 87.69 48 TYR B O 1
ATOM 1597 N N . THR B 1 49 ? -8.125 6.891 3.23 1 82.88 49 THR B N 1
ATOM 1598 C CA . THR B 1 49 ? -9.289 6.016 3.273 1 82.88 49 THR B CA 1
ATOM 1599 C C . THR B 1 49 ? -9.938 6.047 4.656 1 82.88 49 THR B C 1
ATOM 1601 O O . THR B 1 49 ? -11.164 6 4.773 1 82.88 49 THR B O 1
ATOM 1604 N N . PHE B 1 50 ? -9.133 6.156 5.699 1 80.06 50 PHE B N 1
ATOM 1605 C CA . PHE B 1 50 ? -9.664 6.055 7.051 1 80.06 50 PHE B CA 1
ATOM 1606 C C . PHE B 1 50 ? -9.688 7.422 7.727 1 80.06 50 PHE B C 1
ATOM 1608 O O . PHE B 1 50 ? -9.258 7.559 8.875 1 80.06 50 PHE B O 1
ATOM 1615 N N . SER B 1 51 ? -10.117 8.352 6.938 1 79.75 51 SER B N 1
ATOM 1616 C CA . SER B 1 51 ? -10.203 9.719 7.441 1 79.75 51 SER B CA 1
ATOM 1617 C C . SER B 1 51 ? -11.016 9.789 8.727 1 79.75 51 SER B C 1
ATOM 1619 O O . SER B 1 51 ? -12.086 9.195 8.82 1 79.75 51 SER B O 1
ATOM 1621 N N . GLY B 1 52 ? -10.469 10.422 9.727 1 77.94 52 GLY B N 1
ATOM 1622 C CA . GLY B 1 52 ? -11.156 10.609 10.984 1 77.94 52 GLY B CA 1
ATOM 1623 C C . GLY B 1 52 ? -10.984 9.453 11.945 1 77.94 52 GLY B C 1
ATOM 1624 O O . GLY B 1 52 ? -11.477 9.492 13.078 1 77.94 52 GLY B O 1
ATOM 1625 N N . ASP B 1 53 ? -10.25 8.484 11.562 1 77.75 53 ASP B N 1
ATOM 1626 C CA . ASP B 1 53 ? -10.016 7.281 12.359 1 77.75 53 ASP B CA 1
ATOM 1627 C C . ASP B 1 53 ? -8.609 7.281 12.953 1 77.75 53 ASP B C 1
ATOM 1629 O O . ASP B 1 53 ? -7.758 8.062 12.547 1 77.75 53 ASP B O 1
ATOM 1633 N N . ILE B 1 54 ? -8.469 6.465 13.945 1 82.31 54 ILE B N 1
ATOM 1634 C CA . ILE B 1 54 ? -7.152 6.316 14.562 1 82.31 54 ILE B CA 1
ATOM 1635 C C . ILE B 1 54 ? -6.141 5.867 13.516 1 82.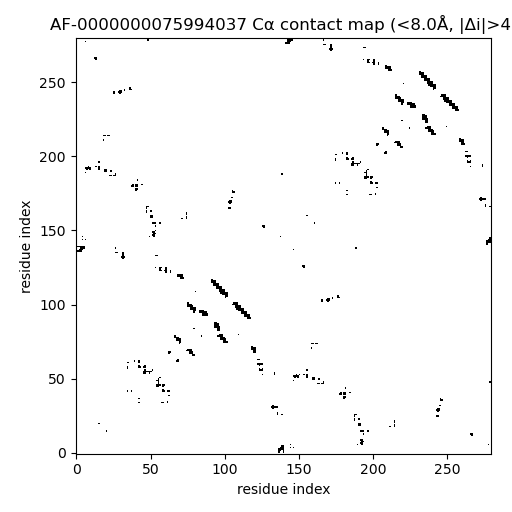31 54 ILE B C 1
ATOM 1637 O O . ILE B 1 54 ? -4.961 6.23 13.586 1 82.31 54 ILE B O 1
ATOM 1641 N N . LEU B 1 55 ? -6.574 5.094 12.508 1 83.25 55 LEU B N 1
ATOM 1642 C CA . LEU B 1 55 ? -5.664 4.613 11.469 1 83.25 55 LEU B CA 1
ATOM 1643 C C . LEU B 1 55 ? -5.133 5.773 10.641 1 83.25 55 LEU B C 1
ATOM 1645 O O . LEU B 1 55 ? -3.982 5.742 10.188 1 83.25 55 LEU B O 1
ATOM 1649 N N . GLN B 1 56 ? -5.973 6.777 10.445 1 85 56 GLN B N 1
ATOM 1650 C CA . GLN B 1 56 ? -5.477 7.965 9.758 1 85 56 GLN B CA 1
ATOM 1651 C C . GLN B 1 56 ? -4.344 8.617 10.547 1 85 56 GLN B C 1
ATOM 1653 O O . GLN B 1 56 ? -3.289 8.922 9.984 1 85 56 GLN B O 1
ATOM 1658 N N . LEU B 1 57 ? -4.621 8.734 11.812 1 88.31 57 LEU B N 1
ATOM 1659 C CA . LEU B 1 57 ? -3.631 9.352 12.688 1 88.31 57 LEU B CA 1
ATOM 1660 C C . LEU B 1 57 ? -2.354 8.516 12.742 1 88.31 57 LEU B C 1
ATOM 1662 O O . LEU B 1 57 ? -1.249 9.062 12.695 1 88.31 57 LEU B O 1
ATOM 1666 N N . SER B 1 58 ? -2.561 7.25 12.828 1 88.19 58 SER B N 1
ATOM 1667 C CA . SER B 1 58 ? -1.415 6.344 12.898 1 88.19 58 SER B CA 1
ATOM 1668 C C . SER B 1 58 ? -0.603 6.387 11.602 1 88.19 58 SER B C 1
ATOM 1670 O O . SER B 1 58 ? 0.63 6.402 11.641 1 88.19 58 SER B O 1
ATOM 1672 N N . ALA B 1 59 ? -1.271 6.367 10.5 1 91.75 59 ALA B N 1
ATOM 1673 C CA . ALA B 1 59 ? -0.588 6.473 9.219 1 91.75 59 ALA B CA 1
ATOM 1674 C C . ALA B 1 59 ? 0.141 7.809 9.094 1 91.75 59 ALA B C 1
ATOM 1676 O O . ALA B 1 59 ? 1.271 7.859 8.602 1 91.75 59 ALA B O 1
ATOM 1677 N N . ALA B 1 60 ? -0.537 8.812 9.594 1 93.75 60 ALA B N 1
ATOM 1678 C CA . ALA B 1 60 ? 0.081 10.133 9.57 1 93.75 60 ALA B CA 1
ATOM 1679 C C . ALA B 1 60 ? 1.362 10.156 10.398 1 93.75 60 ALA B C 1
ATOM 1681 O O . ALA B 1 60 ? 2.375 10.719 9.977 1 93.75 60 ALA B O 1
ATOM 1682 N N . ALA B 1 61 ? 1.311 9.617 11.531 1 92.81 61 ALA B N 1
ATOM 1683 C CA . ALA B 1 61 ? 2.479 9.578 12.414 1 92.81 61 ALA B CA 1
ATOM 1684 C C . ALA B 1 61 ? 3.633 8.828 11.75 1 92.81 61 ALA B C 1
ATOM 1686 O O . ALA B 1 61 ? 4.789 9.242 11.859 1 92.81 61 ALA B O 1
ATOM 1687 N N . GLU B 1 62 ? 3.332 7.738 11.078 1 94.19 62 GLU B N 1
ATOM 1688 C CA . GLU B 1 62 ? 4.359 6.965 10.383 1 94.19 62 GLU B CA 1
ATOM 1689 C C . GLU B 1 62 ? 4.957 7.754 9.227 1 94.19 62 GLU B C 1
ATOM 1691 O O . GLU B 1 62 ? 6.176 7.758 9.031 1 94.19 62 GLU B O 1
ATOM 1696 N N . LEU B 1 63 ? 4.078 8.383 8.492 1 96.5 63 LEU B N 1
ATOM 1697 C CA . LEU B 1 63 ? 4.559 9.227 7.402 1 96.5 63 LEU B CA 1
ATOM 1698 C C . LEU B 1 63 ? 5.473 10.328 7.934 1 96.5 63 LEU B C 1
ATOM 1700 O O . LEU B 1 63 ? 6.527 10.594 7.352 1 96.5 63 LEU B O 1
ATOM 1704 N N . TYR B 1 64 ? 5.082 10.938 9.016 1 96.62 64 TYR B N 1
ATOM 1705 C CA . TYR B 1 64 ? 5.902 11.953 9.664 1 96.62 64 TYR B CA 1
ATOM 1706 C C . TYR B 1 64 ? 7.281 11.406 10.008 1 96.62 64 TYR B C 1
ATOM 1708 O O . TYR B 1 64 ? 8.297 12.062 9.773 1 96.62 64 TYR B O 1
ATOM 1716 N N . SER B 1 65 ? 7.316 10.211 10.516 1 96.12 65 SER B N 1
ATOM 1717 C CA . SER B 1 65 ? 8.578 9.594 10.914 1 96.12 65 SER B CA 1
ATOM 1718 C C . SER B 1 65 ? 9.469 9.328 9.711 1 96.12 65 SER B C 1
ATOM 1720 O O . SER B 1 65 ? 10.68 9.156 9.852 1 96.12 65 SER B O 1
ATOM 1722 N N . ARG B 1 66 ? 8.859 9.32 8.508 1 96.12 66 ARG B N 1
ATOM 1723 C CA . ARG B 1 66 ? 9.602 9.07 7.273 1 96.12 66 ARG B CA 1
ATOM 1724 C C . ARG B 1 66 ? 9.891 10.375 6.535 1 96.12 66 ARG B C 1
ATOM 1726 O O . ARG B 1 66 ? 10.07 10.375 5.316 1 96.12 66 ARG B O 1
ATOM 1733 N N . ASP B 1 67 ? 9.742 11.461 7.242 1 96.38 67 ASP B N 1
ATOM 1734 C CA . ASP B 1 67 ? 10.141 12.797 6.812 1 96.38 67 ASP B CA 1
ATOM 1735 C C . ASP B 1 67 ? 9.109 13.398 5.863 1 96.38 67 ASP B C 1
ATOM 1737 O O . ASP B 1 67 ? 9.414 14.32 5.109 1 96.38 67 ASP B O 1
ATOM 1741 N N . TRP B 1 68 ? 7.98 12.766 5.875 1 97.69 68 TRP B N 1
ATOM 1742 C CA . TRP B 1 68 ? 6.859 13.453 5.238 1 97.69 68 TRP B CA 1
ATOM 1743 C C . TRP B 1 68 ? 6.238 14.477 6.184 1 97.69 68 TRP B C 1
ATOM 1745 O O . TRP B 1 68 ? 6.234 14.281 7.402 1 97.69 68 TRP B O 1
ATOM 1755 N N . ARG B 1 69 ? 5.734 15.617 5.562 1 97.62 69 ARG B N 1
ATOM 1756 C CA . ARG B 1 69 ? 5.031 16.641 6.316 1 97.62 69 ARG B CA 1
ATOM 1757 C C . ARG B 1 69 ? 3.721 17.031 5.629 1 97.62 69 ARG B C 1
ATOM 1759 O O . ARG B 1 69 ? 3.664 17.125 4.402 1 97.62 6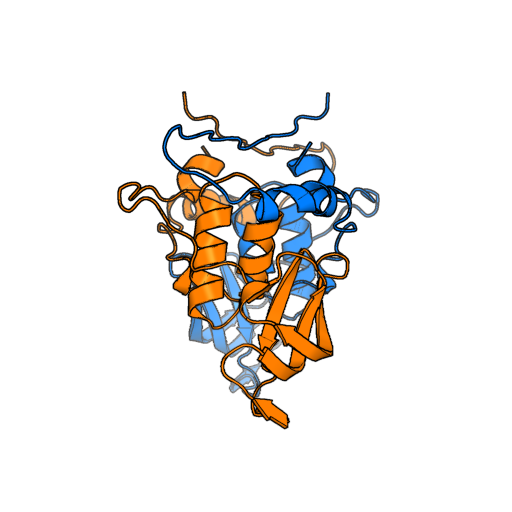9 ARG B O 1
ATOM 1766 N N . PHE B 1 70 ? 2.74 17.188 6.453 1 96.5 70 PHE B N 1
ATOM 1767 C CA . PHE B 1 70 ? 1.461 17.609 5.902 1 96.5 70 PHE B CA 1
ATOM 1768 C C . PHE B 1 70 ? 1.382 19.125 5.832 1 96.5 70 PHE B C 1
ATOM 1770 O O . PHE B 1 70 ? 1.504 19.812 6.855 1 96.5 70 PHE B O 1
ATOM 1777 N N . HIS B 1 71 ? 1.278 19.656 4.637 1 96.38 71 HIS B N 1
ATOM 1778 C CA . HIS B 1 71 ? 1.133 21.094 4.445 1 96.38 71 HIS B CA 1
ATOM 1779 C C . HIS B 1 71 ? -0.307 21.531 4.676 1 96.38 71 HIS B C 1
ATOM 1781 O O . HIS B 1 71 ? -1.213 21.125 3.947 1 96.38 71 HIS B O 1
ATOM 1787 N N . LYS B 1 72 ? -0.551 22.391 5.594 1 93.69 72 LYS B N 1
ATOM 1788 C CA . LYS B 1 72 ? -1.879 22.75 6.094 1 93.69 72 LYS B CA 1
ATOM 1789 C C . LYS B 1 72 ? -2.695 23.469 5.023 1 93.69 72 LYS B C 1
ATOM 1791 O O . LYS B 1 72 ? -3.871 23.156 4.82 1 93.69 72 LYS B O 1
ATOM 1796 N N . ASP B 1 73 ? -2.07 24.359 4.293 1 91.88 73 ASP B N 1
ATOM 1797 C CA . ASP B 1 73 ? -2.793 25.156 3.307 1 91.88 73 ASP B CA 1
ATOM 1798 C C . ASP B 1 73 ? -3.066 24.359 2.039 1 91.88 73 ASP B C 1
ATOM 1800 O O . ASP B 1 73 ? -4.176 24.375 1.506 1 91.88 73 ASP B O 1
ATOM 1804 N N . GLU B 1 74 ? -2.004 23.656 1.582 1 91 74 GLU B N 1
ATOM 1805 C CA . GLU B 1 74 ? -2.139 22.875 0.357 1 91 74 GLU B CA 1
ATOM 1806 C C . GLU B 1 74 ? -2.926 21.594 0.604 1 91 74 GLU B C 1
ATOM 1808 O O . GLU B 1 74 ? -3.416 20.969 -0.337 1 91 74 GLU B O 1
ATOM 1813 N N . ARG B 1 75 ? -3.025 21.203 1.823 1 92.12 75 ARG B N 1
ATOM 1814 C CA . ARG B 1 75 ? -3.723 20 2.248 1 92.12 75 ARG B CA 1
ATOM 1815 C C . ARG B 1 75 ? -3.17 18.766 1.534 1 92.12 75 ARG B C 1
ATOM 1817 O O . ARG B 1 75 ? -3.932 17.969 0.981 1 92.12 75 ARG B O 1
ATOM 1824 N N . VAL B 1 76 ? -1.832 18.719 1.574 1 94.69 76 VAL B N 1
ATOM 1825 C CA . VAL B 1 76 ? -1.146 17.625 0.883 1 94.69 76 VAL B CA 1
ATOM 1826 C C . VAL B 1 76 ? 0.112 17.234 1.657 1 94.69 76 VAL B C 1
ATOM 1828 O O . VAL B 1 76 ? 0.644 18.031 2.434 1 94.69 76 VAL B O 1
ATOM 1831 N N . TRP B 1 77 ? 0.522 15.961 1.479 1 96.69 77 TRP B N 1
ATOM 1832 C CA . TRP B 1 77 ? 1.797 15.492 2.016 1 96.69 77 TRP B CA 1
ATOM 1833 C C . TRP B 1 77 ? 2.953 15.914 1.111 1 96.69 77 TRP B C 1
ATOM 1835 O O . TRP B 1 77 ? 2.879 15.758 -0.111 1 96.69 77 TRP B O 1
ATOM 1845 N N . ILE B 1 78 ? 4.043 16.438 1.764 1 97.69 78 ILE B N 1
ATOM 1846 C CA . ILE B 1 78 ? 5.211 16.844 0.992 1 97.69 78 ILE B CA 1
ATOM 1847 C C . ILE B 1 78 ? 6.48 16.312 1.655 1 97.69 78 ILE B C 1
ATOM 1849 O O . ILE B 1 78 ? 6.492 16.047 2.857 1 97.69 78 ILE B O 1
ATOM 1853 N N . THR B 1 79 ? 7.523 16.047 0.918 1 97.75 79 THR B N 1
ATOM 1854 C CA . THR B 1 79 ? 8.852 15.688 1.414 1 97.75 79 THR B CA 1
ATOM 1855 C C . THR B 1 79 ? 9.938 16.25 0.503 1 97.75 79 THR B C 1
ATOM 1857 O O . THR B 1 79 ? 9.695 16.516 -0.674 1 97.75 79 THR B O 1
ATOM 1860 N N . ARG B 1 80 ? 11.031 16.484 1.122 1 96.94 80 ARG B N 1
ATOM 1861 C CA . ARG B 1 80 ? 12.156 16.938 0.313 1 96.94 80 ARG B CA 1
ATOM 1862 C C . ARG B 1 80 ? 12.562 15.883 -0.709 1 96.94 80 ARG B C 1
ATOM 1864 O O . ARG B 1 80 ? 12.578 14.688 -0.403 1 96.94 80 ARG B O 1
ATOM 1871 N N . ALA B 1 81 ? 12.852 16.328 -1.946 1 94.75 81 ALA B N 1
ATOM 1872 C CA . ALA B 1 81 ? 13.352 15.391 -2.945 1 94.75 81 ALA B CA 1
ATOM 1873 C C . ALA B 1 81 ? 14.695 14.805 -2.518 1 94.75 81 ALA B C 1
ATOM 1875 O O . ALA B 1 81 ? 15.578 15.531 -2.045 1 94.75 81 ALA B O 1
ATOM 1876 N N . PRO B 1 82 ? 14.781 13.43 -2.611 1 89.06 82 PRO B N 1
ATOM 1877 C CA . PRO B 1 82 ? 16.031 12.82 -2.184 1 89.06 82 PRO B CA 1
ATOM 1878 C C . PRO B 1 82 ? 17.266 13.43 -2.869 1 89.06 82 PRO B C 1
ATOM 1880 O O . PRO B 1 82 ? 17.266 13.594 -4.094 1 89.06 82 PRO B O 1
ATOM 1883 N N . GLY B 1 83 ? 18.219 13.758 -2.078 1 87.62 83 GLY B N 1
ATOM 1884 C CA . GLY B 1 83 ? 19.484 14.273 -2.582 1 87.62 83 GLY B CA 1
ATOM 1885 C C . GLY B 1 83 ? 19.422 15.742 -2.949 1 87.62 83 GLY B C 1
ATOM 1886 O O . GLY B 1 83 ? 20.422 16.312 -3.398 1 87.62 83 GLY B O 1
ATOM 1887 N N . MET B 1 84 ? 18.312 16.328 -2.918 1 88.44 84 MET B N 1
ATOM 1888 C CA . MET B 1 84 ? 18.156 17.75 -3.258 1 88.44 84 MET B CA 1
ATOM 1889 C C . MET B 1 84 ? 17.938 18.578 -2.004 1 88.44 84 MET B C 1
ATOM 1891 O O . MET B 1 84 ? 16.828 18.625 -1.473 1 88.44 84 MET B O 1
ATOM 1895 N N . GLY B 1 85 ? 18.969 19.219 -1.493 1 87.69 85 GLY B N 1
ATOM 1896 C CA . GLY B 1 85 ? 18.812 20.125 -0.364 1 87.69 85 GLY B CA 1
ATOM 1897 C C . GLY B 1 85 ? 18.188 21.453 -0.741 1 87.69 85 GLY B C 1
ATOM 1898 O O . GLY B 1 85 ? 18.078 21.781 -1.924 1 87.69 85 GLY B O 1
ATOM 1899 N N . PRO B 1 86 ? 17.719 22.156 0.261 1 92.56 86 PRO B N 1
ATOM 1900 C CA . PRO B 1 86 ? 17.141 23.469 -0.01 1 92.56 86 PRO B CA 1
ATOM 1901 C C . PRO B 1 86 ? 18.125 24.438 -0.65 1 92.56 86 PRO B C 1
ATOM 1903 O O . PRO B 1 86 ? 19.328 24.406 -0.326 1 92.56 86 PRO B O 1
ATOM 1906 N N . THR B 1 87 ? 17.672 25.172 -1.611 1 95.5 87 THR B N 1
ATOM 1907 C CA . THR B 1 87 ? 18.469 26.219 -2.24 1 95.5 87 THR B CA 1
ATOM 1908 C C . THR B 1 87 ? 18.609 27.422 -1.314 1 95.5 87 THR B C 1
ATOM 1910 O O . THR B 1 87 ? 19.609 28.141 -1.383 1 95.5 87 THR B O 1
ATOM 1913 N N . GLU B 1 88 ? 17.625 27.734 -0.54 1 96.19 88 GLU B N 1
ATOM 1914 C CA . GLU B 1 88 ? 17.578 28.766 0.482 1 96.19 88 GLU B CA 1
ATOM 1915 C C . GLU B 1 88 ? 16.969 28.25 1.779 1 96.19 88 GLU B C 1
ATOM 1917 O O . GLU B 1 88 ? 15.961 27.547 1.757 1 96.19 88 GLU B O 1
ATOM 1922 N N . LYS B 1 89 ? 17.672 28.547 2.971 1 95.94 89 LYS B N 1
ATOM 1923 C CA . LYS B 1 89 ? 17.172 28.094 4.258 1 95.94 89 LYS B CA 1
ATOM 1924 C C . LYS B 1 89 ? 17.328 29.156 5.332 1 95.94 89 LYS B C 1
ATOM 1926 O O . LYS B 1 89 ? 18.422 29.734 5.48 1 95.94 89 LYS B O 1
ATOM 1931 N N . THR B 1 90 ? 16.25 29.516 5.91 1 96.62 90 THR B N 1
ATOM 1932 C CA . THR B 1 90 ? 16.25 30.406 7.059 1 96.62 90 THR B CA 1
ATOM 1933 C C . THR B 1 90 ? 15.57 29.75 8.258 1 96.62 90 THR B C 1
ATOM 1935 O O . THR B 1 90 ? 15.273 28.547 8.227 1 96.62 90 THR B O 1
ATOM 1938 N N . SER B 1 91 ? 15.32 30.453 9.359 1 96.75 91 SER B N 1
ATOM 1939 C CA . SER B 1 91 ? 14.672 29.922 10.547 1 96.75 91 SER B CA 1
ATOM 1940 C C . SER B 1 91 ? 13.172 29.781 10.344 1 96.75 91 SER B C 1
ATOM 1942 O O . SER B 1 91 ? 12.5 29.062 11.094 1 96.75 91 SER B O 1
ATOM 1944 N N . THR B 1 92 ? 12.648 30.438 9.273 1 97.38 92 THR B N 1
ATOM 1945 C CA . THR B 1 92 ? 11.195 30.469 9.148 1 97.38 92 THR B CA 1
ATOM 1946 C C . THR B 1 92 ? 10.742 29.781 7.863 1 97.38 92 THR B C 1
ATOM 1948 O O . THR B 1 92 ? 9.57 29.422 7.719 1 97.38 92 THR B O 1
ATOM 1951 N N . PHE B 1 93 ? 11.727 29.734 6.91 1 97.5 93 PHE B N 1
ATOM 1952 C CA . PHE B 1 93 ? 11.289 29.109 5.656 1 97.5 93 PHE B CA 1
ATOM 1953 C C . PHE B 1 93 ? 12.469 28.484 4.93 1 97.5 93 PHE B C 1
ATOM 1955 O O . PHE B 1 93 ? 13.625 28.703 5.297 1 97.5 93 PHE B O 1
ATOM 1962 N N . GLU B 1 94 ? 12.164 27.562 3.959 1 97.56 94 GLU B N 1
ATOM 1963 C CA . GLU B 1 94 ? 13.141 27.031 3.02 1 97.56 94 GLU B CA 1
ATOM 1964 C C . GLU B 1 94 ? 12.57 26.953 1.607 1 97.56 94 GLU B C 1
ATOM 1966 O O . GLU B 1 94 ? 11.352 26.984 1.423 1 97.56 94 GLU B O 1
ATOM 1971 N N . ARG B 1 95 ? 13.516 27.109 0.631 1 97.56 95 ARG B N 1
ATOM 1972 C CA . ARG B 1 95 ? 13.141 26.984 -0.772 1 97.56 95 ARG B CA 1
ATOM 1973 C C . ARG B 1 95 ? 13.898 25.828 -1.434 1 97.56 95 ARG B C 1
ATOM 1975 O O . ARG B 1 95 ? 15.102 25.672 -1.215 1 97.56 95 ARG B O 1
ATOM 1982 N N . GLY B 1 96 ? 13.141 24.953 -2.15 1 97 96 GLY B N 1
ATOM 1983 C CA . GLY B 1 96 ? 13.758 23.828 -2.842 1 97 96 GLY B CA 1
ATOM 1984 C C . GLY B 1 96 ? 12.766 22.984 -3.613 1 97 96 GLY B C 1
ATOM 1985 O O . GLY B 1 96 ? 11.664 23.438 -3.93 1 97 96 GLY B O 1
ATOM 1986 N N . THR B 1 97 ? 13.273 21.781 -4.027 1 97.62 97 THR B N 1
ATOM 1987 C CA . THR B 1 97 ? 12.414 20.828 -4.742 1 97.62 97 THR B CA 1
ATOM 1988 C C . THR B 1 97 ? 11.797 19.828 -3.779 1 97.62 97 THR B C 1
ATOM 1990 O O . THR B 1 97 ? 12.5 19.219 -2.971 1 97.62 97 THR B O 1
ATOM 1993 N N . TYR B 1 98 ? 10.484 19.75 -3.857 1 97.81 98 TYR B N 1
ATOM 1994 C CA . TYR B 1 98 ? 9.734 18.844 -2.996 1 97.81 98 TYR B CA 1
ATOM 1995 C C . TYR B 1 98 ? 8.867 17.906 -3.82 1 97.81 98 TYR B C 1
ATOM 1997 O O . TYR B 1 98 ? 8.406 18.266 -4.906 1 97.81 98 TYR B O 1
ATOM 2005 N N . TYR B 1 99 ? 8.711 16.75 -3.26 1 97.88 99 TYR B N 1
ATOM 2006 C CA . TYR B 1 99 ? 7.668 15.867 -3.762 1 97.88 99 TYR B CA 1
ATOM 2007 C C . TYR B 1 99 ? 6.336 16.156 -3.074 1 97.88 99 TYR B C 1
ATOM 2009 O O . TYR B 1 99 ? 6.277 16.25 -1.846 1 97.88 99 TYR B O 1
ATOM 2017 N N . PHE B 1 100 ? 5.316 16.391 -3.918 1 97.5 100 PHE B N 1
ATOM 2018 C CA . PHE B 1 100 ? 3.934 16.469 -3.471 1 97.5 100 PHE B CA 1
ATOM 2019 C C . PHE B 1 100 ? 3.191 15.172 -3.766 1 97.5 100 PHE B C 1
ATOM 2021 O O . PHE B 1 1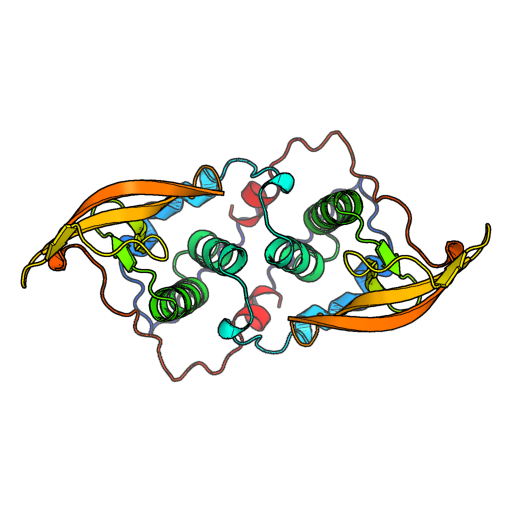00 ? 3.281 14.641 -4.875 1 97.5 100 PHE B O 1
ATOM 2028 N N . PHE B 1 101 ? 2.557 14.625 -2.744 1 95.81 101 PHE B N 1
ATOM 2029 C CA . PHE B 1 101 ? 1.721 13.469 -3.045 1 95.81 101 PHE B CA 1
ATOM 2030 C C . PHE B 1 101 ? 0.362 13.906 -3.578 1 95.81 101 PHE B C 1
ATOM 2032 O O . PHE B 1 101 ? -0.432 14.508 -2.85 1 95.81 101 PHE B O 1
ATOM 2039 N N . ASP B 1 102 ? 0.111 13.625 -4.809 1 93 102 ASP B N 1
ATOM 2040 C CA . ASP B 1 102 ? -1.163 13.875 -5.477 1 93 102 ASP B CA 1
ATOM 2041 C C . ASP B 1 102 ? -2.133 12.719 -5.27 1 93 102 ASP B C 1
ATOM 2043 O O . ASP B 1 102 ? -2.1 11.734 -6.016 1 93 102 ASP B O 1
ATOM 2047 N N . ALA B 1 103 ? -2.951 12.891 -4.336 1 89.06 103 ALA B N 1
ATOM 2048 C CA . ALA B 1 103 ? -3.854 11.805 -3.955 1 89.06 103 ALA B CA 1
ATOM 2049 C C . ALA B 1 103 ? -4.875 11.523 -5.055 1 89.06 103 ALA B C 1
ATOM 2051 O O . ALA B 1 103 ? -5.324 10.391 -5.223 1 89.06 103 ALA B O 1
ATOM 2052 N N . VAL B 1 104 ? -5.215 12.523 -5.758 1 84.5 104 VAL B N 1
ATOM 2053 C CA . VAL B 1 104 ? -6.211 12.375 -6.809 1 84.5 104 VAL B CA 1
ATOM 2054 C C . VAL B 1 104 ? -5.68 11.453 -7.906 1 84.5 104 VAL B C 1
ATOM 2056 O O . VAL B 1 104 ? -6.41 10.594 -8.414 1 84.5 104 VAL B O 1
ATOM 2059 N N . ASN B 1 105 ? -4.473 11.555 -8.188 1 87.31 105 ASN B N 1
ATOM 2060 C CA . ASN B 1 105 ? -3.861 10.758 -9.242 1 87.31 105 ASN B CA 1
ATOM 2061 C C . ASN B 1 105 ? -2.922 9.695 -8.664 1 87.31 105 ASN B C 1
ATOM 2063 O O . ASN B 1 105 ? -2.275 8.961 -9.414 1 87.31 105 ASN B O 1
ATOM 2067 N N . TRP B 1 106 ? -2.844 9.586 -7.453 1 89.94 106 TRP B N 1
ATOM 2068 C CA . TRP B 1 106 ? -2.051 8.625 -6.695 1 89.94 106 TRP B CA 1
ATOM 2069 C C . TRP B 1 106 ? -0.611 8.586 -7.195 1 89.94 106 TRP B C 1
ATOM 2071 O O . TRP B 1 106 ? -0.138 7.555 -7.672 1 89.94 106 TRP B O 1
ATOM 2081 N N . ARG B 1 107 ? 0.091 9.688 -7.098 1 93.5 107 ARG B N 1
ATOM 2082 C CA . ARG B 1 107 ? 1.471 9.773 -7.566 1 93.5 107 ARG B CA 1
ATOM 2083 C C . ARG B 1 107 ? 2.219 10.898 -6.867 1 93.5 107 ARG B C 1
ATOM 2085 O O . ARG B 1 107 ? 1.601 11.82 -6.332 1 93.5 107 ARG B O 1
ATOM 2092 N N . LYS B 1 108 ? 3.543 10.789 -6.828 1 95.62 108 LYS B N 1
ATOM 2093 C CA . LYS B 1 108 ? 4.422 11.859 -6.352 1 95.62 108 LYS B CA 1
ATOM 2094 C C . LYS B 1 108 ? 4.789 12.812 -7.484 1 95.62 108 LYS B C 1
ATOM 2096 O O . LYS B 1 108 ? 5.133 12.375 -8.586 1 95.62 108 LYS B O 1
ATOM 2101 N N . VAL B 1 109 ? 4.664 14.078 -7.164 1 96.5 109 VAL B N 1
ATOM 2102 C CA . VAL B 1 109 ? 4.98 15.094 -8.164 1 96.5 109 VAL B CA 1
ATOM 2103 C C . VAL B 1 109 ? 6.062 16.031 -7.621 1 96.5 109 VAL B C 1
ATOM 2105 O O . VAL B 1 109 ? 5.91 16.594 -6.539 1 96.5 109 VAL B O 1
ATOM 2108 N N . ALA B 1 110 ? 7.16 16.172 -8.383 1 96.5 110 ALA B N 1
ATOM 2109 C CA . ALA B 1 110 ? 8.227 17.078 -7.984 1 96.5 110 ALA B CA 1
ATOM 2110 C C . ALA B 1 110 ? 7.875 18.531 -8.312 1 96.5 110 ALA B C 1
ATOM 2112 O O . ALA B 1 110 ? 7.387 18.812 -9.414 1 96.5 110 ALA B O 1
ATOM 2113 N N . LYS B 1 111 ? 8.109 19.406 -7.344 1 96.44 111 LYS B N 1
ATOM 2114 C CA . LYS B 1 111 ? 7.832 20.828 -7.52 1 96.44 111 LYS B CA 1
ATOM 2115 C C . LYS B 1 111 ? 8.859 21.688 -6.781 1 96.44 111 LYS B C 1
ATOM 2117 O O . LYS B 1 111 ? 9.32 21.328 -5.695 1 96.44 111 LYS B O 1
ATOM 2122 N N . GLU B 1 112 ? 9.227 22.781 -7.465 1 96.56 112 GLU B N 1
ATOM 2123 C CA . GLU B 1 112 ? 9.883 23.828 -6.695 1 96.56 112 GLU B CA 1
ATOM 2124 C C . GLU B 1 112 ? 8.891 24.562 -5.797 1 96.56 112 GLU B C 1
ATOM 2126 O O . GLU B 1 112 ? 7.797 24.922 -6.238 1 96.56 112 GLU B O 1
ATOM 2131 N N . PHE B 1 113 ? 9.367 24.766 -4.539 1 97.5 113 PHE B N 1
ATOM 2132 C CA . PHE B 1 113 ? 8.383 25.25 -3.584 1 97.5 113 PHE B CA 1
ATOM 2133 C C . PHE B 1 113 ? 9.055 26.062 -2.484 1 97.5 113 PHE B C 1
ATOM 2135 O O . PHE B 1 113 ? 10.125 25.703 -2.004 1 97.5 113 PHE B O 1
ATOM 2142 N N . HIS B 1 114 ? 8.438 27.203 -2.223 1 97.81 114 HIS B N 1
ATOM 2143 C CA . HIS B 1 114 ? 8.781 27.984 -1.044 1 97.81 114 HIS B CA 1
ATOM 2144 C C . HIS B 1 114 ? 8 27.516 0.18 1 97.81 114 HIS B C 1
ATOM 2146 O O . HIS B 1 114 ? 6.82 27.844 0.329 1 97.81 114 HIS B O 1
ATOM 2152 N N . LEU B 1 115 ? 8.727 26.859 1.056 1 97.5 115 LEU B N 1
ATOM 2153 C CA . LEU B 1 115 ? 8.078 26.203 2.188 1 97.5 115 LEU B CA 1
ATOM 2154 C C . LEU B 1 115 ? 8.242 27.031 3.459 1 97.5 115 LEU B C 1
ATOM 2156 O O . LEU B 1 115 ? 9.359 27.219 3.947 1 97.5 115 LEU B O 1
ATOM 2160 N N . GLU B 1 116 ? 7.141 27.516 3.934 1 98.19 116 GLU B N 1
ATOM 2161 C CA . GLU B 1 116 ? 7.129 28.125 5.262 1 98.19 116 GLU B CA 1
ATOM 2162 C C . GLU B 1 116 ? 6.895 27.078 6.348 1 98.19 116 GLU B C 1
ATOM 2164 O O . GLU B 1 116 ? 5.879 26.375 6.332 1 98.19 116 GLU B O 1
ATOM 2169 N N . TYR B 1 117 ? 7.789 27.016 7.363 1 97.31 117 TYR B N 1
ATOM 2170 C CA . TYR B 1 117 ? 7.762 25.969 8.367 1 97.31 117 TYR B CA 1
ATOM 2171 C C . TYR B 1 117 ? 6.461 26 9.164 1 97.31 117 TYR B C 1
ATOM 2173 O O . TYR B 1 117 ? 5.938 24.953 9.555 1 97.31 117 TYR B O 1
ATOM 2181 N N . ASP B 1 118 ? 5.949 27.109 9.336 1 97.25 118 ASP B N 1
ATOM 2182 C CA . ASP B 1 118 ? 4.758 27.266 10.164 1 97.25 118 ASP B CA 1
ATOM 2183 C C . ASP B 1 118 ? 3.514 26.75 9.445 1 97.25 118 ASP B C 1
ATOM 2185 O O . ASP B 1 118 ? 2.439 26.656 10.039 1 97.25 118 ASP B O 1
ATOM 2189 N N . ARG B 1 119 ? 3.602 26.406 8.172 1 96.75 119 ARG B N 1
ATOM 2190 C CA . ARG B 1 119 ? 2.477 25.891 7.398 1 96.75 119 ARG B CA 1
ATOM 2191 C C . ARG B 1 119 ? 2.465 24.359 7.402 1 96.75 119 ARG B C 1
ATOM 2193 O O . ARG B 1 119 ? 1.607 23.734 6.773 1 96.75 119 ARG B O 1
ATOM 2200 N N . LEU B 1 120 ? 3.379 23.828 8.164 1 96.19 120 LEU B N 1
ATOM 2201 C CA . LEU B 1 120 ? 3.432 22.375 8.297 1 96.19 120 LEU B CA 1
ATOM 2202 C C . LEU B 1 120 ? 2.75 21.922 9.586 1 96.19 120 LEU B C 1
ATOM 2204 O O . LEU B 1 120 ? 2.865 22.578 10.617 1 96.19 120 LEU B O 1
ATOM 2208 N N . GLU B 1 121 ? 2.031 20.844 9.406 1 93.62 121 GLU B N 1
ATOM 2209 C CA . GLU B 1 121 ? 1.495 20.219 10.617 1 93.62 121 GLU B CA 1
ATOM 2210 C C . GLU B 1 121 ? 2.607 19.625 11.469 1 93.62 121 GLU B C 1
ATOM 2212 O O . GLU B 1 121 ? 3.623 19.172 10.945 1 93.62 121 GLU B O 1
ATOM 2217 N N . GLU B 1 122 ? 2.318 19.703 12.797 1 91.56 122 GLU B N 1
ATOM 2218 C CA . GLU B 1 122 ? 3.248 19.078 13.719 1 91.56 122 GLU B CA 1
ATOM 2219 C C . GLU B 1 122 ? 3.051 17.562 13.742 1 91.56 122 GLU B C 1
ATOM 2221 O O . GLU B 1 122 ? 2.158 17.031 13.078 1 91.56 122 GLU B O 1
ATOM 2226 N N . ARG B 1 123 ? 3.957 16.938 14.508 1 90.5 123 ARG B N 1
ATOM 2227 C CA . ARG B 1 123 ? 3.846 15.492 14.625 1 90.5 123 ARG B CA 1
ATOM 2228 C C . ARG B 1 123 ? 2.488 15.094 15.188 1 90.5 123 ARG B C 1
ATOM 2230 O O . ARG B 1 123 ? 2.053 15.625 16.219 1 90.5 123 ARG B O 1
ATOM 2237 N N . PRO B 1 124 ? 1.825 14.164 14.398 1 87.38 124 PRO B N 1
ATOM 2238 C CA . PRO B 1 124 ? 0.547 13.695 14.938 1 87.38 124 PRO B CA 1
ATOM 2239 C C . PRO B 1 124 ? 0.692 13.031 16.312 1 87.38 124 PRO B C 1
ATOM 2241 O O . PRO B 1 124 ? 1.665 12.312 16.547 1 87.38 124 PRO B O 1
ATOM 2244 N N . HIS B 1 125 ? -0.225 13.359 17.203 1 82.44 125 HIS B N 1
ATOM 2245 C CA . HIS B 1 125 ? -0.241 12.75 18.516 1 82.44 125 HIS B CA 1
ATOM 2246 C C . HIS B 1 125 ? -1.137 11.516 18.547 1 82.44 125 HIS B C 1
ATOM 2248 O O . HIS B 1 125 ? -2.326 11.602 18.234 1 82.44 125 HIS B O 1
ATOM 2254 N N . ILE B 1 126 ? -0.542 10.414 18.781 1 78.94 126 ILE B N 1
ATOM 2255 C CA . ILE B 1 126 ? -1.308 9.172 18.875 1 78.94 126 ILE B CA 1
ATOM 2256 C C . ILE B 1 126 ? -1.516 8.812 20.344 1 78.94 126 ILE B C 1
ATOM 2258 O O . ILE B 1 126 ? -0.557 8.75 21.109 1 78.94 126 ILE B O 1
ATOM 2262 N N . PRO B 1 127 ? -2.773 8.648 20.703 1 69.75 127 PRO B N 1
ATOM 2263 C CA . PRO B 1 127 ? -2.975 8.227 22.094 1 69.75 127 PRO B CA 1
ATOM 2264 C C . PRO B 1 127 ? -2.289 6.898 22.406 1 69.75 127 PRO B C 1
ATOM 2266 O O . PRO B 1 127 ? -2.207 6.02 21.547 1 69.75 127 PRO B O 1
ATOM 2269 N N . GLN B 1 128 ? -1.172 6.855 23.203 1 60.09 128 GLN B N 1
ATOM 2270 C CA . GLN B 1 128 ? -0.403 5.68 23.594 1 60.09 128 GLN B CA 1
ATOM 2271 C C . GLN B 1 128 ? -1.321 4.52 23.953 1 60.09 128 GLN B C 1
ATOM 2273 O O . GLN B 1 128 ? -0.943 3.354 23.812 1 60.09 128 GLN B O 1
ATOM 2278 N N . ALA B 1 129 ? -2.334 4.742 24.438 1 50.25 129 ALA B N 1
ATOM 2279 C CA . ALA B 1 129 ? -3.057 3.668 25.109 1 50.25 129 ALA B CA 1
ATOM 2280 C C . ALA B 1 129 ? -3.557 2.631 24.109 1 50.25 129 ALA B C 1
ATOM 2282 O O . ALA B 1 129 ? -4.039 1.564 24.5 1 50.25 129 ALA B O 1
ATOM 2283 N N . PHE B 1 130 ? -3.818 2.904 22.906 1 51.72 130 PHE B N 1
ATOM 2284 C CA . PHE B 1 130 ? -4.641 1.904 22.234 1 51.72 130 PHE B CA 1
ATOM 2285 C C . PHE B 1 130 ? -3.77 0.851 21.547 1 51.72 130 PHE B C 1
ATOM 2287 O O . PHE B 1 130 ? -3.211 1.093 20.484 1 51.72 130 PHE B O 1
ATOM 2294 N N . PRO B 1 131 ? -3.369 -0.034 22.406 1 49.53 131 PRO B N 1
ATOM 2295 C CA . PRO B 1 131 ? -2.611 -1.155 21.844 1 49.53 131 PRO B CA 1
ATOM 2296 C C . PRO B 1 131 ? -3.34 -1.842 20.688 1 49.53 131 PRO B C 1
ATOM 2298 O O . PRO B 1 131 ? -2.869 -2.859 20.172 1 49.53 131 PRO B O 1
ATOM 2301 N N . TYR B 1 132 ? -4.617 -1.34 20.469 1 49.5 132 TYR B N 1
ATOM 2302 C CA . TYR B 1 132 ? -5.43 -2.211 19.625 1 49.5 132 TYR B CA 1
ATOM 2303 C C . TYR B 1 132 ? -5.004 -2.105 18.172 1 49.5 132 TYR B C 1
ATOM 2305 O O . TYR B 1 132 ? -4.586 -1.038 17.703 1 49.5 132 TYR B O 1
ATOM 2313 N N . ASN B 1 133 ? -4.855 -3.232 17.656 1 54.22 133 ASN B N 1
ATOM 2314 C CA . ASN B 1 133 ? -4.707 -3.357 16.219 1 54.22 133 ASN B CA 1
ATOM 2315 C C . ASN B 1 133 ? -5.941 -2.852 15.477 1 54.22 133 ASN B C 1
ATOM 2317 O O . ASN B 1 133 ? -6.996 -3.492 15.508 1 54.22 133 ASN B O 1
ATOM 2321 N N . PRO B 1 134 ? -5.879 -1.649 15.07 1 56.25 134 PRO B N 1
ATOM 2322 C CA . PRO B 1 134 ? -7.062 -1.075 14.422 1 56.25 134 PRO B CA 1
ATOM 2323 C C . PRO B 1 134 ? -7.605 -1.953 13.297 1 56.25 134 PRO B C 1
ATOM 2325 O O . PRO B 1 134 ? -8.797 -1.899 12.992 1 56.25 134 PRO B O 1
ATOM 2328 N N . PHE B 1 135 ? -6.797 -2.727 12.758 1 58.66 135 PHE B N 1
ATOM 2329 C CA . PHE B 1 135 ? -7.281 -3.521 11.633 1 58.66 135 PHE B CA 1
ATOM 2330 C C . PHE B 1 135 ? -8.195 -4.645 12.117 1 58.66 135 PHE B C 1
ATOM 2332 O O . PHE B 1 135 ? -9.07 -5.102 11.383 1 58.66 135 PHE B O 1
ATOM 2339 N N . GLN B 1 136 ? -7.863 -5.047 13.289 1 52.94 136 GLN B N 1
ATOM 2340 C CA . GLN B 1 136 ? -8.758 -6.066 13.828 1 52.94 136 GLN B CA 1
ATOM 2341 C C . GLN B 1 136 ? -10.18 -5.531 13.953 1 52.94 136 GLN B C 1
ATOM 2343 O O . GLN B 1 136 ? -11.148 -6.266 13.727 1 52.94 136 GLN B O 1
ATOM 2348 N N . ALA B 1 137 ? -10.258 -4.332 14.281 1 44.84 137 ALA B N 1
ATOM 2349 C CA . ALA B 1 137 ? -11.57 -3.732 14.523 1 44.84 137 ALA B CA 1
ATOM 2350 C C . ALA B 1 137 ? -12.297 -3.471 13.203 1 44.84 137 ALA B C 1
ATOM 2352 O O . ALA B 1 137 ? -13.531 -3.518 13.148 1 44.84 137 ALA B O 1
ATOM 2353 N N . MET B 1 138 ? -11.578 -3.236 12.211 1 46.19 138 MET B N 1
ATOM 2354 C CA . MET B 1 138 ? -12.18 -2.918 10.922 1 46.19 138 MET B CA 1
ATOM 2355 C C . MET B 1 138 ? -12.867 -4.141 10.32 1 46.19 138 MET B C 1
ATOM 2357 O O . MET B 1 138 ? -13.844 -4.008 9.578 1 46.19 138 MET B O 1
ATOM 2361 N N . MET B 1 139 ? -12.297 -5.266 10.594 1 46.16 139 MET B N 1
ATOM 2362 C CA . MET B 1 139 ? -12.789 -6.457 9.906 1 46.16 139 MET B CA 1
ATOM 2363 C C . MET B 1 139 ? -13.758 -7.238 10.797 1 46.16 139 MET B C 1
ATOM 2365 O O . MET B 1 139 ? -14.328 -8.242 10.367 1 46.16 139 MET B O 1
ATOM 2369 N N . SER B 1 140 ? -13.898 -6.891 12.016 1 37.91 140 SER B N 1
ATOM 2370 C CA . SER B 1 140 ? -14.867 -7.645 12.805 1 37.91 140 SER B CA 1
ATOM 2371 C C . SER B 1 140 ? -16.297 -7.23 12.477 1 37.91 140 SER B C 1
ATOM 2373 O O . SER B 1 140 ? -16.547 -6.07 12.148 1 37.91 140 SER B O 1
#

Organism: Limulus polyphemus (NCBI:txid6850)

pLDDT: mean 78.59, std 21.57, range [18.19, 98.25]

Foldseek 3Di:
DLPQPQVCPPPVPDDDPPVVCVCVVVLVVVPLPQLLPDDLLVLVVQLVVVPPDLSVLSSQLNCVVVQWWQFQVVRWIKHADPPKDFPDDDPFWTWTWMWTQDPVVRDTDIDTDIGGPVRTDDRRDRDVPCPDSVSSSHRD/DQPQPPVCPVPPPDDDPPVVCVCVCVLVVVPLPQLLVDDLLVLVVQLVVVPPDLSVLSSQLNCVVVQWWQQQVVRWIKHADPPKDFPDDDPFWTWTWMWTQDPVVRDTDIDTDIGGPVRTDDRRDRDVPPPDSVSSSHRD

Secondary structure (DSSP, 8-state):
-----------TT----HHHHTTHHHHHHS----GGGS-HHHHHHHHHHTTTSHHHHHHHHHHHHTT-EEETTTTEEEEEPTT---SEE-SSEEEEEEEEEETTTTEEEEEEEEEEGGGB-------TT----HHHHHH-/-----------TT----HHHHTTHHHHHHS----GGGS-HHHHHHHHHHTTTSHHHHHHHHHHHHTT-EEETTTTEEEEEPTT---SEE-SSEEEEEEEEEETTTTEEEEEEEEEEGGGB--PPPP-TT----HHHHHH-

Solvent-accessible surface area (backbone atoms only — not comparable to full-atom values): 15927 Å² total; per-residue (Å²): 135,74,67,30,53,66,70,67,58,74,55,88,85,61,77,68,63,68,67,65,47,68,53,49,62,41,49,75,45,36,42,64,66,58,69,83,65,54,48,68,67,34,34,52,48,40,28,54,71,34,52,75,20,69,57,15,48,51,28,46,34,51,40,40,75,70,58,35,37,43,30,58,84,80,62,34,44,32,28,69,34,87,94,46,68,64,79,41,79,60,99,59,34,37,27,32,44,26,30,35,50,38,67,66,75,56,44,76,41,82,39,80,44,81,43,48,59,84,44,41,54,72,82,58,77,69,72,78,77,64,79,63,39,65,65,56,51,51,60,48,135,72,67,32,50,66,71,67,57,72,55,87,86,61,77,69,62,69,66,64,46,68,52,51,61,41,49,76,45,35,42,64,65,58,69,84,64,52,47,68,66,35,34,52,48,40,29,54,70,34,51,74,21,70,58,16,48,51,29,45,32,52,40,41,75,70,58,34,39,42,30,57,85,79,61,34,45,33,29,68,34,86,94,44,67,63,79,42,79,61,97,57,36,36,28,32,44,27,31,36,49,38,66,65,75,55,44,78,41,82,39,80,44,80,43,49,57,84,44,42,55,70,82,58,78,69,74,79,76,64,78,64,37,64,65,54,53,51,60,45

Radius of gyration: 20.57 Å; Cα contacts (8 Å, |Δi|>4): 460; chains: 2; bounding box: 48×60×45 Å

Sequence (280 aa):
MSLIFSLKLSFPDYHVPSEYLINQNIRDKLAPVKLNRYGEDLLFFLFYTFSGDILQLSAAAELYSRDWRFHKDERVWITRAPGMGPTEKTSTFERGTYYFFDAVNWRKVAKEFHLEYDRLEERPHIPQAFPYNPFQAMMSMSLIFSLKLSFPDYHVPSEYLINQNIRDKLAPVKLNRYGEDLLFFLFYTFSGDILQLSAAAELYSRDWRFHKDERVWITRAPGMGPTEKTSTFERGTYYFFDAVNWRKVAKEFHLEYDRLEERPHIPQAFPYNPFQAMMS

Nearest PDB structures (foldseek):
  5fu7-assembly2_F  TM=8.350E-01  e=2.102E-17  Homo sapiens
  4c0f-assembly1_A  TM=7.650E-01  e=6.127E-14  Homo sapiens
  4c0f-assembly1_B  TM=7.217E-01  e=3.806E-14  Homo sapiens
  4c0f-assembly2_C  TM=6.726E-01  e=3.586E-14  Homo sapiens
  4c0f-assembly2_D  TM=7.187E-01  e=5.886E-13  Homo sapiens

InterPro domains:
  IPR007282 NOT2/NOT3/NOT5, C-terminal [PF04153] (12-120)
  IPR038635 CCR4-NOT complex subunit 2/3/5, C-terminal domain superfamily [G3DSA:2.30.30.1020] (6-139)
  IPR040168 Not2/Not3/Not5 [PTHR23326] (12-123)